Protein AF-G7L979-F1 (afdb_monomer_lite)

pLDDT: mean 78.07, std 21.23, range [24.3, 96.19]

Radius of gyration: 42.97 Å; chains: 1; bounding box: 92×54×159 Å

Structure (mmCIF, N/CA/C/O backbone):
data_AF-G7L979-F1
#
_entry.id   AF-G7L979-F1
#
loop_
_atom_site.group_PDB
_atom_site.id
_atom_site.type_symbol
_atom_site.label_atom_id
_atom_site.label_alt_id
_atom_site.label_comp_id
_atom_site.label_asym_id
_atom_site.label_entity_id
_atom_site.label_seq_id
_atom_site.pdbx_PDB_ins_code
_atom_site.Cartn_x
_atom_site.Cartn_y
_atom_site.Cartn_z
_atom_site.occupancy
_atom_site.B_iso_or_equiv
_atom_site.auth_seq_id
_atom_site.auth_comp_id
_atom_site.auth_asym_id
_atom_site.auth_atom_id
_atom_site.pdbx_PDB_model_num
ATOM 1 N N . MET A 1 1 ? 24.305 16.913 -37.874 1.00 40.12 1 MET A N 1
ATOM 2 C CA . MET A 1 1 ? 24.838 15.616 -38.354 1.00 40.12 1 MET A CA 1
ATOM 3 C C . MET A 1 1 ? 24.355 15.223 -39.760 1.00 40.12 1 MET A C 1
ATOM 5 O O . MET A 1 1 ? 25.057 14.480 -40.419 1.00 40.12 1 MET A O 1
ATOM 9 N N . PHE A 1 2 ? 23.231 15.753 -40.268 1.00 42.34 2 PHE A N 1
ATOM 10 C CA . PHE A 1 2 ? 22.706 15.456 -41.619 1.00 42.34 2 PHE A CA 1
ATOM 11 C C . PHE A 1 2 ? 23.327 16.192 -42.839 1.00 42.34 2 PHE A C 1
ATOM 13 O O . PHE A 1 2 ? 23.312 15.617 -43.924 1.00 42.34 2 PHE A O 1
ATOM 20 N N . PRO A 1 3 ? 23.924 17.402 -42.739 1.00 35.50 3 PRO A N 1
ATOM 21 C CA . PRO A 1 3 ? 24.477 18.075 -43.925 1.00 35.50 3 PRO A CA 1
ATOM 22 C C . PRO A 1 3 ? 25.854 17.553 -44.376 1.00 35.50 3 PRO A C 1
ATOM 24 O O . PRO A 1 3 ? 26.335 17.938 -45.440 1.00 35.50 3 PRO A O 1
ATOM 27 N N . LEU A 1 4 ? 26.494 16.675 -43.594 1.00 40.72 4 LEU A N 1
ATOM 28 C CA . LEU A 1 4 ? 27.799 16.087 -43.924 1.00 40.72 4 LEU A CA 1
ATOM 29 C C . LEU A 1 4 ? 27.690 14.866 -44.850 1.00 40.72 4 LEU A C 1
ATOM 31 O O . LEU A 1 4 ? 28.572 14.668 -45.678 1.00 40.72 4 LEU A O 1
ATOM 35 N N . LEU A 1 5 ? 26.579 14.124 -44.792 1.00 47.19 5 LEU A N 1
ATOM 36 C CA . LEU A 1 5 ? 26.324 12.977 -45.674 1.00 47.19 5 LEU A CA 1
ATOM 37 C C . LEU A 1 5 ? 26.041 13.396 -47.126 1.00 47.19 5 LEU A C 1
ATOM 39 O O . LEU A 1 5 ? 26.444 12.711 -48.058 1.00 47.19 5 LEU A O 1
ATOM 43 N N . ILE A 1 6 ? 25.422 14.561 -47.343 1.00 48.66 6 ILE A N 1
ATOM 44 C CA . ILE A 1 6 ? 25.083 15.043 -48.696 1.00 48.66 6 ILE A CA 1
ATOM 45 C C . ILE A 1 6 ? 26.291 15.707 -49.385 1.00 48.66 6 ILE A C 1
ATOM 47 O O . ILE A 1 6 ? 26.411 15.673 -50.609 1.00 48.66 6 ILE A O 1
ATOM 51 N N . LYS A 1 7 ? 27.239 16.270 -48.622 1.00 38.12 7 LYS A N 1
ATOM 52 C CA . LYS A 1 7 ? 28.439 16.926 -49.179 1.00 38.12 7 LYS A CA 1
ATOM 53 C C . LYS A 1 7 ? 29.556 15.955 -49.586 1.00 38.12 7 LYS A C 1
ATOM 55 O O . LYS A 1 7 ? 30.491 16.377 -50.262 1.00 38.12 7 LYS A O 1
ATOM 60 N N . PHE A 1 8 ? 29.447 14.675 -49.230 1.00 44.56 8 PHE A N 1
ATOM 61 C CA . PHE A 1 8 ? 30.454 13.646 -49.516 1.00 44.56 8 PHE A CA 1
ATOM 62 C C . PHE A 1 8 ? 30.272 12.941 -50.879 1.00 44.56 8 PHE A C 1
ATOM 64 O O . PHE A 1 8 ? 31.013 12.023 -51.207 1.00 44.56 8 PHE A O 1
ATOM 71 N N . PHE A 1 9 ? 29.333 13.393 -51.721 1.00 47.66 9 PHE A N 1
ATOM 72 C CA . PHE A 1 9 ? 29.065 12.810 -53.049 1.00 47.66 9 PHE A CA 1
ATOM 73 C C . PHE A 1 9 ? 30.029 13.240 -54.170 1.00 47.66 9 PHE A C 1
ATOM 75 O O . PHE A 1 9 ? 29.831 12.884 -55.333 1.00 47.66 9 PHE A O 1
ATOM 82 N N . ARG A 1 10 ? 31.098 13.978 -53.852 1.00 45.91 10 ARG A N 1
ATOM 83 C CA . ARG A 1 10 ? 32.148 14.369 -54.810 1.00 45.91 10 ARG A CA 1
ATOM 84 C C . ARG A 1 10 ? 33.351 13.423 -54.740 1.00 45.91 10 ARG A C 1
ATOM 86 O O . ARG A 1 10 ? 34.485 13.868 -54.618 1.00 45.91 10 ARG A O 1
ATOM 93 N N . TYR A 1 11 ? 33.101 12.116 -54.809 1.00 52.81 11 TYR A N 1
ATOM 94 C CA . TYR A 1 11 ? 34.162 11.126 -54.998 1.00 52.81 11 TYR A CA 1
ATOM 95 C C . TYR A 1 11 ? 34.334 10.796 -56.481 1.00 52.81 11 TYR A C 1
ATOM 97 O O . TYR A 1 11 ? 33.354 10.696 -57.219 1.00 52.81 11 TYR A O 1
ATOM 105 N N . HIS A 1 12 ? 35.589 10.659 -56.908 1.00 53.03 12 HIS A N 1
ATOM 106 C CA . HIS A 1 12 ? 35.977 10.508 -58.313 1.00 53.03 12 HIS A CA 1
ATOM 107 C C . HIS A 1 12 ? 35.573 9.146 -58.912 1.00 53.03 12 HIS A C 1
ATOM 109 O O . HIS A 1 12 ? 35.552 9.008 -60.129 1.00 53.03 12 HIS A O 1
ATOM 115 N N . ASP A 1 13 ? 35.192 8.170 -58.076 1.00 63.56 13 ASP A N 1
ATOM 116 C CA . ASP A 1 13 ? 34.864 6.809 -58.505 1.00 63.56 13 ASP A CA 1
ATOM 117 C C . ASP A 1 13 ? 33.573 6.305 -57.829 1.00 63.56 13 ASP A C 1
ATOM 119 O O . ASP A 1 13 ? 33.565 5.825 -56.696 1.00 63.56 13 ASP A O 1
ATOM 123 N N . SER A 1 14 ? 32.438 6.468 -58.520 1.00 66.56 14 SER A N 1
ATOM 124 C CA . SER A 1 14 ? 31.090 6.201 -57.980 1.00 66.56 14 SER A CA 1
ATOM 125 C C . SER A 1 14 ? 30.842 4.718 -57.658 1.00 66.56 14 SER A C 1
ATOM 127 O O . SER A 1 14 ? 29.908 4.407 -56.923 1.00 66.56 14 SER A O 1
ATOM 129 N N . LYS A 1 15 ? 31.675 3.813 -58.192 1.00 73.12 15 LYS A N 1
ATOM 130 C CA . LYS A 1 15 ? 31.534 2.351 -58.084 1.00 73.12 15 LYS A CA 1
ATOM 131 C C . LYS A 1 15 ? 32.171 1.750 -56.823 1.00 73.12 15 LYS A C 1
ATOM 133 O O . LYS A 1 15 ? 31.895 0.602 -56.499 1.00 73.12 15 LYS A O 1
ATOM 138 N N . ARG A 1 16 ? 33.016 2.499 -56.099 1.00 79.75 16 ARG A N 1
ATOM 139 C CA . ARG A 1 16 ? 33.731 2.025 -54.891 1.00 79.75 16 ARG A CA 1
ATOM 140 C C . ARG A 1 16 ? 33.185 2.676 -53.617 1.00 79.75 16 ARG A C 1
ATOM 142 O O . ARG A 1 16 ? 33.936 3.237 -52.827 1.00 79.75 16 ARG A O 1
ATOM 149 N N . THR A 1 17 ? 31.867 2.629 -53.459 1.00 87.75 17 THR A N 1
ATOM 150 C CA . THR A 1 17 ? 31.135 3.117 -52.276 1.00 87.75 17 THR A CA 1
ATOM 151 C C . THR A 1 17 ? 30.236 2.008 -51.740 1.00 87.75 17 THR A C 1
ATOM 153 O O . THR A 1 17 ? 29.976 1.043 -52.462 1.00 87.75 17 THR A O 1
ATOM 156 N N . TRP A 1 18 ? 29.742 2.148 -50.510 1.00 87.19 18 TRP A N 1
ATOM 157 C CA . TRP A 1 18 ? 28.861 1.159 -49.865 1.00 87.19 18 TRP A CA 1
ATOM 158 C C . TRP A 1 18 ? 27.585 0.827 -50.661 1.00 87.19 18 TRP A C 1
ATOM 160 O O . TRP A 1 18 ? 27.103 -0.300 -50.609 1.00 87.19 18 TRP A O 1
ATOM 170 N N . ILE A 1 19 ? 27.047 1.794 -51.417 1.00 88.56 19 ILE A N 1
ATOM 171 C CA . ILE A 1 19 ? 25.865 1.614 -52.278 1.00 88.56 19 ILE A CA 1
ATOM 172 C C . ILE A 1 19 ? 26.243 1.347 -53.740 1.00 88.56 19 ILE A C 1
ATOM 174 O O . ILE A 1 19 ? 25.609 0.535 -54.411 1.00 88.56 19 ILE A O 1
ATOM 178 N N . GLY A 1 20 ? 27.292 2.008 -54.239 1.00 85.25 20 GLY A N 1
ATOM 179 C CA . GLY A 1 20 ? 27.690 1.958 -55.646 1.00 85.25 20 GLY A CA 1
ATOM 180 C C . GLY A 1 20 ? 28.327 0.640 -56.086 1.00 85.25 20 GLY A C 1
ATOM 181 O O . GLY A 1 20 ? 28.391 0.385 -57.287 1.00 85.25 20 GLY A O 1
ATOM 182 N N . SER A 1 21 ? 28.775 -0.201 -55.146 1.00 86.00 21 SER A N 1
ATOM 183 C CA . SER A 1 21 ? 29.254 -1.557 -55.448 1.00 86.00 21 SER A CA 1
ATOM 184 C C . SER A 1 21 ? 28.126 -2.522 -55.810 1.00 86.00 21 SER A C 1
ATOM 186 O O . SER A 1 21 ? 28.353 -3.449 -56.583 1.00 86.00 21 SER A O 1
ATOM 188 N N . VAL A 1 22 ? 26.924 -2.305 -55.268 1.00 87.56 22 VAL A N 1
ATOM 189 C CA . VAL A 1 22 ? 25.742 -3.149 -55.509 1.00 87.56 22 VAL A CA 1
ATOM 190 C C . VAL A 1 22 ? 24.831 -2.530 -56.567 1.00 87.56 22 VAL A C 1
ATOM 192 O O . VAL A 1 22 ? 24.323 -3.235 -57.434 1.00 87.56 22 VAL A O 1
ATOM 195 N N . TYR A 1 23 ? 24.671 -1.204 -56.539 1.00 87.25 23 TYR A N 1
ATOM 196 C CA . TYR A 1 23 ? 23.823 -0.450 -57.461 1.00 87.25 23 TYR A CA 1
ATOM 197 C C . TYR A 1 23 ? 24.657 0.598 -58.215 1.00 87.25 23 TYR A C 1
ATOM 199 O O . TYR A 1 23 ? 24.792 1.723 -57.738 1.00 87.25 23 TYR A O 1
ATOM 207 N N . PRO A 1 24 ? 25.214 0.278 -59.397 1.00 82.12 24 PRO A N 1
ATOM 208 C CA . PRO A 1 24 ? 26.081 1.198 -60.143 1.00 82.12 24 PRO A CA 1
ATOM 209 C C . PRO A 1 24 ? 25.400 2.522 -60.533 1.00 82.12 24 PRO A C 1
ATOM 211 O O . PRO A 1 24 ? 26.031 3.578 -60.453 1.00 82.12 24 PRO A O 1
ATOM 214 N N . ASP A 1 25 ? 24.102 2.476 -60.862 1.00 84.38 25 ASP A N 1
ATOM 215 C CA . ASP A 1 25 ? 23.299 3.622 -61.320 1.00 84.38 25 ASP A CA 1
ATOM 216 C C . ASP A 1 25 ? 22.409 4.209 -60.209 1.00 84.38 25 ASP A C 1
ATOM 218 O O . ASP A 1 25 ? 21.364 4.814 -60.458 1.00 84.38 25 ASP A O 1
ATOM 222 N N . PHE A 1 26 ? 22.829 4.084 -58.942 1.00 83.44 26 PHE A N 1
ATOM 223 C CA . PHE A 1 26 ? 22.052 4.554 -57.785 1.00 83.44 26 PHE A CA 1
ATOM 224 C C . PHE A 1 26 ? 21.682 6.048 -57.843 1.00 83.44 26 PHE A C 1
ATOM 226 O O . PHE A 1 26 ? 20.758 6.494 -57.165 1.00 83.44 26 PHE A O 1
ATOM 233 N N . LYS A 1 27 ? 22.402 6.855 -58.634 1.00 82.38 27 LYS A N 1
ATOM 234 C CA . LYS A 1 27 ? 22.134 8.291 -58.805 1.00 82.38 27 LYS A CA 1
ATOM 235 C C . LYS A 1 27 ? 20.851 8.570 -59.590 1.00 82.38 27 LYS A C 1
ATOM 237 O O . LYS A 1 27 ? 20.224 9.596 -59.317 1.00 82.38 27 LYS A O 1
ATOM 242 N N . GLU A 1 28 ? 20.466 7.668 -60.491 1.00 86.88 28 GLU A N 1
ATOM 243 C CA . GLU A 1 28 ? 19.257 7.761 -61.322 1.00 86.88 28 GLU A CA 1
ATOM 244 C C . GLU A 1 28 ? 18.015 7.187 -60.624 1.00 86.88 28 GLU A C 1
ATOM 246 O O . GLU A 1 28 ? 16.889 7.463 -61.033 1.00 86.88 28 GLU A O 1
ATOM 251 N N . MET A 1 29 ? 18.202 6.443 -59.526 1.00 86.50 29 MET A N 1
ATOM 252 C CA . MET A 1 29 ? 17.102 5.906 -58.721 1.00 86.50 29 MET A CA 1
ATOM 253 C C . MET A 1 29 ? 16.247 7.017 -58.103 1.00 86.50 29 MET A C 1
ATOM 255 O O . MET A 1 29 ? 16.698 8.146 -57.874 1.00 86.50 29 MET A O 1
ATOM 259 N N . SER A 1 30 ? 15.004 6.687 -57.750 1.00 91.00 30 SER A N 1
ATOM 260 C CA . SER A 1 30 ? 14.140 7.623 -57.035 1.00 91.00 30 SER A CA 1
ATOM 261 C C 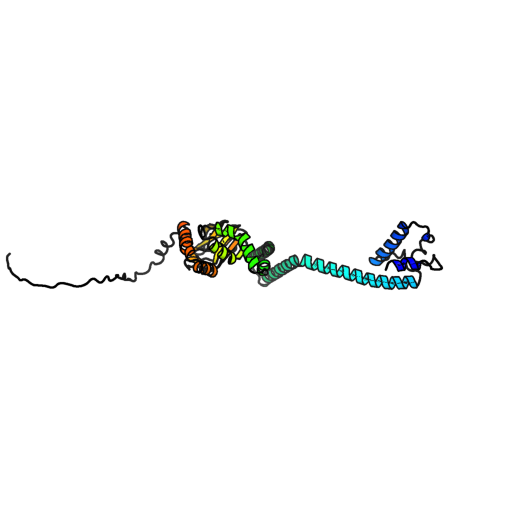. SER A 1 30 ? 14.759 8.029 -55.683 1.00 91.00 30 SER A C 1
ATOM 263 O O . SER A 1 30 ? 15.634 7.357 -55.125 1.00 91.00 30 SER A O 1
ATOM 265 N N . LEU A 1 31 ? 14.356 9.183 -55.145 1.00 89.94 31 LEU A N 1
ATOM 266 C CA . LEU A 1 31 ? 14.811 9.613 -53.814 1.00 89.94 31 LEU A CA 1
ATOM 267 C C . LEU A 1 31 ? 14.313 8.669 -52.710 1.00 89.94 31 LEU A C 1
ATOM 269 O O . LEU A 1 31 ? 15.020 8.460 -51.727 1.00 89.94 31 LEU A O 1
ATOM 273 N N . TRP A 1 32 ? 13.123 8.092 -52.894 1.00 91.50 32 TRP A N 1
ATOM 274 C CA . TRP A 1 32 ? 12.524 7.152 -51.953 1.00 91.50 32 TRP A CA 1
ATOM 275 C C . TRP A 1 32 ? 13.346 5.867 -51.846 1.00 91.50 32 TRP A C 1
ATOM 277 O O . TRP A 1 32 ? 13.720 5.480 -50.742 1.00 91.50 32 TRP A O 1
ATOM 287 N N . ASP A 1 33 ? 13.724 5.269 -52.978 1.00 89.44 33 ASP A N 1
ATOM 288 C CA . ASP A 1 33 ? 14.489 4.015 -52.986 1.00 89.44 33 ASP A CA 1
ATOM 289 C C . ASP A 1 33 ? 15.864 4.196 -52.335 1.00 89.44 33 ASP A C 1
ATOM 291 O O . ASP A 1 33 ? 16.277 3.399 -51.494 1.00 89.44 33 ASP A O 1
ATOM 295 N N . ARG A 1 34 ? 16.546 5.309 -52.638 1.00 89.00 34 ARG A N 1
ATOM 296 C CA . ARG A 1 34 ? 17.822 5.663 -51.996 1.00 89.00 34 ARG A CA 1
ATOM 297 C C . ARG A 1 34 ? 17.690 5.837 -50.484 1.00 89.00 34 ARG A C 1
ATOM 299 O O . ARG A 1 34 ? 18.573 5.408 -49.744 1.00 89.00 34 ARG A O 1
ATOM 306 N N . TYR A 1 35 ? 16.610 6.467 -50.023 1.00 92.81 35 TYR A N 1
ATOM 307 C CA . TYR A 1 35 ? 16.353 6.660 -48.598 1.00 92.81 35 TYR A CA 1
ATOM 308 C C . TYR A 1 35 ? 16.088 5.331 -47.885 1.00 92.81 35 TYR A C 1
ATOM 310 O O . TYR A 1 35 ? 16.672 5.082 -46.832 1.00 92.81 35 TYR A O 1
ATOM 318 N N . VAL A 1 36 ? 15.264 4.459 -48.474 1.00 93.69 36 VAL A N 1
ATOM 319 C CA . VAL A 1 36 ? 14.962 3.135 -47.913 1.00 93.69 36 VAL A CA 1
ATOM 320 C C . VAL A 1 36 ? 16.228 2.283 -47.817 1.00 93.69 36 VAL A C 1
ATOM 322 O O . VAL A 1 36 ? 16.474 1.702 -46.764 1.00 93.69 36 VAL A O 1
ATOM 325 N N . ILE A 1 37 ? 17.072 2.268 -48.855 1.00 90.56 37 ILE A N 1
ATOM 326 C CA . ILE A 1 37 ? 18.351 1.535 -48.852 1.00 90.56 37 ILE A CA 1
ATOM 327 C C . ILE A 1 37 ? 19.300 2.076 -47.769 1.00 90.56 37 ILE A C 1
ATOM 329 O O . ILE A 1 37 ? 19.910 1.299 -47.035 1.00 90.56 37 ILE A O 1
ATOM 333 N N . ALA A 1 38 ? 19.394 3.401 -47.612 1.00 91.38 38 ALA A N 1
ATOM 334 C CA . ALA A 1 38 ? 20.219 4.014 -46.569 1.00 91.38 38 ALA A CA 1
ATOM 335 C C . ALA A 1 38 ? 19.701 3.723 -45.147 1.00 91.38 38 ALA A C 1
ATOM 337 O O . ALA A 1 38 ? 20.489 3.432 -44.246 1.00 91.38 38 ALA A O 1
ATOM 338 N N . MET A 1 39 ? 18.382 3.767 -44.939 1.00 93.19 39 MET A N 1
ATOM 339 C CA . MET A 1 39 ? 17.756 3.405 -43.663 1.00 93.19 39 MET A CA 1
ATOM 340 C C . MET A 1 39 ? 17.937 1.923 -43.344 1.00 93.19 39 MET A C 1
ATOM 342 O O . MET A 1 39 ? 18.226 1.583 -42.200 1.00 93.19 39 MET A O 1
ATOM 346 N N . TYR A 1 40 ? 17.812 1.051 -44.345 1.00 93.31 40 TYR A N 1
ATOM 347 C CA . TYR A 1 40 ? 18.069 -0.379 -44.207 1.00 93.31 40 TYR A CA 1
ATOM 348 C C . TYR A 1 40 ? 19.509 -0.635 -43.748 1.00 93.31 40 TYR A C 1
ATOM 350 O O . TYR A 1 40 ? 19.708 -1.286 -42.724 1.00 93.31 40 TYR A O 1
ATOM 358 N N . TRP A 1 41 ? 20.499 -0.034 -44.418 1.00 91.81 41 TRP A N 1
ATOM 359 C CA . TRP A 1 41 ? 21.905 -0.134 -44.018 1.00 91.81 41 TRP A CA 1
ATOM 360 C C . TRP A 1 41 ? 22.143 0.351 -42.577 1.00 91.81 41 TRP A C 1
ATOM 362 O O . TRP A 1 41 ? 22.811 -0.321 -41.783 1.00 91.81 41 TRP A O 1
ATOM 372 N N . SER A 1 42 ? 21.541 1.487 -42.207 1.00 92.88 42 SER A N 1
ATOM 373 C CA . SER A 1 42 ? 21.650 2.049 -40.858 1.00 92.88 42 SER A CA 1
ATOM 374 C C . SER A 1 42 ? 21.023 1.142 -39.795 1.00 92.88 42 SER A C 1
ATOM 376 O O . SER A 1 42 ? 21.660 0.881 -38.777 1.00 92.88 42 SER A O 1
ATOM 378 N N . ILE A 1 43 ? 19.811 0.624 -40.021 1.00 93.31 43 ILE A N 1
ATOM 379 C CA . ILE A 1 43 ? 19.108 -0.232 -39.056 1.00 93.31 43 ILE A CA 1
ATOM 380 C C . ILE A 1 43 ? 19.822 -1.575 -38.895 1.00 93.31 43 ILE A C 1
ATOM 382 O O . ILE A 1 43 ? 20.052 -1.977 -37.762 1.00 93.31 43 ILE A O 1
ATOM 386 N N . VAL A 1 44 ? 20.227 -2.237 -39.985 1.00 94.12 44 VAL A N 1
ATOM 387 C CA . VAL A 1 44 ? 20.929 -3.538 -39.943 1.00 94.12 44 VAL A CA 1
ATOM 388 C C . VAL A 1 44 ? 22.238 -3.450 -39.155 1.00 94.12 44 VAL A C 1
ATOM 390 O O . VAL A 1 44 ? 22.597 -4.383 -38.431 1.00 94.12 44 VAL A O 1
ATOM 393 N N . THR A 1 45 ? 22.935 -2.318 -39.271 1.00 91.69 45 THR A N 1
ATOM 394 C CA . THR A 1 45 ? 24.166 -2.043 -38.520 1.00 91.69 45 THR A CA 1
ATOM 395 C C . THR A 1 45 ? 23.868 -1.661 -37.066 1.00 91.69 45 THR A C 1
ATOM 397 O O . THR A 1 45 ? 24.569 -2.104 -36.157 1.00 91.69 45 THR A O 1
ATOM 400 N N . LEU A 1 46 ? 22.806 -0.885 -36.812 1.00 91.88 46 LEU A N 1
ATOM 401 C CA . LEU A 1 46 ? 22.355 -0.510 -35.467 1.00 91.88 46 LEU A CA 1
ATOM 402 C C . LEU A 1 46 ? 21.895 -1.722 -34.643 1.00 91.88 46 LEU A C 1
ATOM 404 O O . LEU A 1 46 ? 22.251 -1.838 -33.473 1.00 91.88 46 LEU A O 1
ATOM 408 N N . THR A 1 47 ? 21.137 -2.641 -35.247 1.00 92.88 47 THR A N 1
ATOM 409 C CA . THR A 1 47 ? 20.651 -3.873 -34.604 1.00 92.88 47 THR A CA 1
ATOM 410 C C . THR A 1 47 ? 21.697 -4.982 -34.571 1.00 92.88 47 THR A C 1
ATOM 412 O O . THR A 1 47 ? 21.389 -6.097 -34.151 1.00 92.88 47 THR A O 1
ATOM 415 N N . THR A 1 48 ? 22.934 -4.706 -35.000 1.00 91.62 48 THR A N 1
ATOM 416 C CA . THR A 1 48 ? 24.055 -5.661 -35.028 1.00 91.62 48 THR A CA 1
ATOM 417 C C . THR A 1 48 ? 23.767 -6.939 -35.831 1.00 91.62 48 THR A C 1
ATOM 419 O O . THR A 1 48 ? 24.364 -7.979 -35.577 1.00 91.62 48 THR A O 1
ATOM 422 N N . THR A 1 49 ? 22.847 -6.882 -36.803 1.00 94.19 49 THR A N 1
ATOM 423 C CA . THR A 1 49 ? 22.481 -8.035 -37.645 1.00 94.19 49 THR A CA 1
ATOM 424 C C . THR A 1 49 ? 23.532 -8.294 -38.722 1.00 94.19 49 THR A C 1
ATOM 426 O O . THR A 1 49 ? 23.943 -9.433 -38.902 1.00 94.19 49 THR A O 1
ATOM 429 N N . GLY A 1 50 ? 23.980 -7.235 -39.410 1.00 88.62 50 GLY A N 1
ATOM 430 C CA . GLY A 1 50 ? 25.144 -7.269 -40.302 1.00 88.62 50 GLY A CA 1
ATOM 431 C C . GLY A 1 50 ? 25.103 -8.322 -41.417 1.00 88.62 50 GLY A C 1
ATOM 432 O O . GLY A 1 50 ? 25.995 -9.160 -41.483 1.00 88.62 50 GLY A O 1
ATOM 433 N N . TYR A 1 51 ? 24.116 -8.266 -42.321 1.00 90.25 51 TYR A N 1
ATOM 434 C CA . TYR A 1 51 ? 24.014 -9.214 -43.446 1.00 90.25 51 TYR A CA 1
ATOM 435 C C . TYR A 1 51 ? 25.229 -9.200 -44.394 1.00 90.25 51 TYR A C 1
ATOM 437 O O . TYR A 1 51 ? 25.521 -10.215 -45.022 1.00 90.25 51 TYR A O 1
ATOM 445 N N . GLY A 1 52 ? 25.940 -8.069 -44.488 1.00 87.81 52 GLY A N 1
ATOM 446 C CA . GLY A 1 52 ? 27.141 -7.917 -45.321 1.00 87.81 52 GLY A CA 1
ATOM 447 C C . GLY A 1 52 ? 26.860 -7.660 -46.804 1.00 87.81 52 GLY A C 1
ATOM 448 O O . GLY A 1 52 ? 27.786 -7.627 -47.606 1.00 87.81 52 GLY A O 1
ATOM 449 N N . ASP A 1 53 ? 25.597 -7.453 -47.166 1.00 88.75 53 ASP A N 1
ATOM 450 C CA . ASP A 1 53 ? 25.140 -7.051 -48.497 1.00 88.75 53 ASP A CA 1
ATOM 451 C C . ASP A 1 53 ? 25.540 -5.611 -48.851 1.00 88.75 53 ASP A C 1
ATOM 453 O O . ASP A 1 53 ? 25.864 -5.317 -49.999 1.00 88.75 53 ASP A O 1
ATOM 457 N N . LEU A 1 54 ? 25.562 -4.726 -47.856 1.00 88.19 54 LEU A N 1
ATOM 458 C CA . LEU A 1 54 ? 26.027 -3.347 -47.962 1.00 88.19 54 LEU A CA 1
ATOM 459 C C . LEU A 1 54 ? 27.152 -3.120 -46.947 1.00 88.19 54 LEU A C 1
ATOM 461 O O . LEU A 1 54 ? 26.915 -3.105 -45.738 1.00 88.19 54 LEU A O 1
ATOM 465 N N . HIS A 1 55 ? 28.379 -2.936 -47.431 1.00 88.06 55 HIS A N 1
ATOM 466 C CA . HIS A 1 55 ? 29.561 -2.733 -46.592 1.00 88.06 55 HIS A CA 1
ATOM 467 C C . HIS A 1 55 ? 30.439 -1.597 -47.125 1.00 88.06 55 HIS A C 1
ATOM 469 O O . HIS A 1 55 ? 30.477 -1.340 -48.330 1.00 88.06 55 HIS A O 1
ATOM 475 N N . ALA A 1 56 ? 31.184 -0.933 -46.238 1.00 87.44 56 ALA A N 1
ATOM 476 C CA . ALA A 1 56 ? 32.180 0.048 -46.648 1.00 87.44 56 ALA A CA 1
ATOM 477 C C . ALA A 1 56 ? 33.210 -0.577 -47.597 1.00 87.44 56 ALA A C 1
ATOM 479 O O . ALA A 1 56 ? 33.743 -1.660 -47.345 1.00 87.44 56 ALA A O 1
ATOM 480 N N . ASN A 1 57 ? 33.502 0.128 -48.688 1.00 84.44 57 ASN A N 1
ATOM 481 C CA . ASN A 1 57 ? 34.556 -0.250 -49.636 1.00 84.44 57 ASN A CA 1
ATOM 482 C C . ASN A 1 57 ? 35.738 0.720 -49.597 1.00 84.44 57 ASN A C 1
ATOM 484 O O . ASN A 1 57 ? 36.860 0.358 -49.953 1.00 84.44 57 ASN A O 1
ATOM 488 N N . ASN A 1 58 ? 35.495 1.959 -49.172 1.00 87.00 58 ASN A N 1
ATOM 489 C CA . ASN A 1 58 ? 36.512 2.995 -49.087 1.00 87.00 58 ASN A CA 1
ATOM 490 C C . ASN A 1 58 ? 37.068 3.112 -47.661 1.00 87.00 58 ASN A C 1
ATOM 492 O O . ASN A 1 58 ? 36.315 3.053 -46.692 1.00 87.00 58 ASN A O 1
ATOM 496 N N . THR A 1 59 ? 38.362 3.403 -47.516 1.00 86.19 59 THR A N 1
ATOM 497 C CA . THR A 1 59 ? 39.023 3.615 -46.216 1.00 86.19 59 THR A CA 1
ATOM 498 C C . THR A 1 59 ? 38.331 4.691 -45.368 1.00 86.19 59 THR A C 1
ATOM 500 O O . THR A 1 59 ? 38.286 4.589 -44.145 1.00 86.19 59 THR A O 1
ATOM 503 N N . GLN A 1 60 ? 37.756 5.720 -46.000 1.00 84.12 60 GLN A N 1
ATOM 504 C CA . GLN A 1 60 ? 37.005 6.767 -45.295 1.00 84.12 60 GLN A CA 1
ATOM 505 C C . GLN A 1 60 ? 35.639 6.284 -44.785 1.00 84.12 60 GLN A C 1
ATOM 507 O O . GLN A 1 60 ? 35.245 6.653 -43.680 1.00 84.12 60 GLN A O 1
ATOM 512 N N . GLU A 1 61 ? 34.944 5.444 -45.557 1.00 87.25 61 GLU A N 1
ATOM 513 C CA . GLU A 1 61 ? 33.696 4.797 -45.126 1.00 87.25 61 GLU A CA 1
ATOM 514 C C . GLU A 1 61 ? 33.984 3.813 -43.985 1.00 87.25 61 GLU A C 1
ATOM 516 O O . GLU A 1 61 ? 33.286 3.827 -42.982 1.00 87.25 61 GLU A O 1
ATOM 521 N N . MET A 1 62 ? 35.088 3.059 -44.063 1.00 88.50 62 MET A N 1
ATOM 522 C CA . MET A 1 62 ? 35.518 2.162 -42.983 1.00 88.50 62 MET A CA 1
ATOM 523 C C . MET A 1 62 ? 35.771 2.920 -41.671 1.00 88.50 62 MET A C 1
ATOM 525 O O . MET A 1 62 ? 35.398 2.445 -40.602 1.00 88.50 62 MET A O 1
ATOM 529 N N . LEU A 1 63 ? 36.379 4.113 -41.726 1.00 91.38 63 LEU A N 1
ATOM 530 C CA . LEU A 1 63 ? 36.593 4.940 -40.534 1.00 91.38 63 LEU A CA 1
ATOM 531 C C . LEU A 1 63 ? 35.271 5.465 -39.949 1.00 91.38 63 LEU A C 1
ATOM 533 O O . LEU A 1 63 ? 35.120 5.521 -38.727 1.00 91.38 63 LEU A O 1
ATOM 537 N N . PHE A 1 64 ? 34.316 5.832 -40.809 1.00 90.12 64 PHE A N 1
ATOM 538 C CA . PHE A 1 64 ? 32.968 6.210 -40.384 1.00 90.12 64 PHE A CA 1
ATOM 539 C C . PHE A 1 64 ? 32.251 5.038 -39.705 1.00 90.12 64 PHE A C 1
ATOM 541 O O . PHE A 1 64 ? 31.720 5.214 -38.610 1.00 90.12 64 PHE A O 1
ATOM 548 N N . ASP A 1 65 ? 32.313 3.845 -40.296 1.00 89.88 65 ASP A N 1
ATOM 549 C CA . ASP A 1 65 ? 31.682 2.633 -39.771 1.00 89.88 65 ASP A CA 1
ATOM 550 C C . ASP A 1 65 ? 32.255 2.235 -38.413 1.00 89.88 65 ASP A C 1
ATOM 552 O O . ASP A 1 65 ? 31.496 1.888 -37.513 1.00 89.88 65 ASP A O 1
ATOM 556 N N . ILE A 1 66 ? 33.572 2.357 -38.210 1.00 92.75 66 ILE A N 1
ATOM 557 C CA . ILE A 1 66 ? 34.195 2.135 -36.896 1.00 92.75 66 ILE A CA 1
ATOM 558 C C . ILE A 1 66 ? 33.583 3.072 -35.843 1.00 92.75 66 ILE A C 1
ATOM 560 O O . ILE A 1 66 ? 33.172 2.618 -34.774 1.00 92.75 66 ILE A O 1
ATOM 564 N N . GLY A 1 67 ? 33.483 4.373 -36.138 1.00 93.31 67 GLY A N 1
ATOM 565 C CA . GLY A 1 67 ? 32.877 5.343 -35.220 1.00 93.31 67 GLY A CA 1
ATOM 566 C C . GLY A 1 67 ? 31.386 5.086 -34.979 1.00 93.31 67 GLY A C 1
ATOM 567 O O . GLY A 1 67 ? 30.913 5.169 -33.843 1.00 93.31 67 GLY A O 1
ATOM 568 N N . TYR A 1 68 ? 30.651 4.732 -36.033 1.00 92.12 68 TYR A N 1
ATOM 569 C CA . TYR A 1 68 ? 29.224 4.435 -35.974 1.00 92.12 68 TYR A CA 1
ATOM 570 C C . TYR A 1 68 ? 28.929 3.158 -35.176 1.00 92.12 68 TYR A C 1
ATOM 572 O O . TYR A 1 68 ? 28.046 3.163 -34.321 1.00 92.12 68 TYR A O 1
ATOM 580 N N . MET A 1 69 ? 29.710 2.092 -35.364 1.00 93.00 69 MET A N 1
ATOM 581 C CA . MET A 1 69 ? 29.587 0.852 -34.593 1.00 93.00 69 MET A CA 1
ATOM 582 C C . MET A 1 69 ? 29.892 1.063 -33.106 1.00 93.00 69 MET A C 1
ATOM 584 O O . MET A 1 69 ? 29.157 0.551 -32.262 1.00 93.00 69 MET A O 1
ATOM 588 N N . LEU A 1 70 ? 30.919 1.853 -32.764 1.00 95.19 70 LEU A N 1
ATOM 589 C CA . LEU A 1 70 ? 31.207 2.206 -31.367 1.00 95.19 70 LEU A CA 1
ATOM 590 C C . LEU A 1 70 ? 30.046 2.976 -30.724 1.00 95.19 70 LEU A C 1
ATOM 592 O O . LEU A 1 70 ? 29.666 2.693 -29.586 1.00 95.19 70 LEU A O 1
ATOM 596 N N . PHE A 1 71 ? 29.450 3.917 -31.460 1.00 94.50 71 PHE A N 1
ATOM 597 C CA . PHE A 1 71 ? 28.264 4.636 -31.004 1.00 94.50 71 PHE A CA 1
ATOM 598 C C . PHE A 1 71 ? 27.061 3.700 -30.812 1.00 94.50 71 PHE A C 1
ATOM 600 O O . PHE A 1 71 ? 26.417 3.744 -29.763 1.00 94.50 71 PHE A O 1
ATOM 607 N N . ASN A 1 72 ? 26.786 2.818 -31.777 1.00 93.31 72 ASN A N 1
ATOM 608 C CA . ASN A 1 72 ? 25.679 1.862 -31.709 1.00 93.31 72 ASN A CA 1
ATOM 609 C C . ASN A 1 72 ? 25.829 0.896 -30.530 1.00 93.31 72 ASN A C 1
ATOM 611 O O . ASN A 1 72 ? 24.849 0.617 -29.845 1.00 93.31 72 ASN A O 1
ATOM 615 N N . LEU A 1 73 ? 27.049 0.432 -30.242 1.00 94.44 73 LEU A N 1
ATOM 616 C CA . LEU A 1 73 ? 27.321 -0.412 -29.080 1.00 94.44 73 LEU A CA 1
ATOM 617 C C . LEU A 1 73 ? 26.949 0.301 -27.770 1.00 94.44 73 LEU A C 1
ATOM 619 O O . LEU A 1 73 ? 26.269 -0.278 -26.921 1.00 94.44 73 LEU A O 1
ATOM 623 N N . GLY A 1 74 ? 27.342 1.571 -27.627 1.00 95.44 74 GLY A N 1
ATOM 624 C CA . GLY A 1 74 ? 26.975 2.396 -26.474 1.00 95.44 74 GLY A CA 1
ATOM 625 C C . GLY A 1 74 ? 25.467 2.637 -26.370 1.00 95.44 74 GLY A C 1
ATOM 626 O O . GLY A 1 74 ? 24.892 2.503 -25.289 1.00 95.44 74 GLY A O 1
ATOM 627 N N . LEU A 1 75 ? 24.809 2.937 -27.494 1.00 95.00 75 LEU A N 1
ATOM 628 C CA . LEU A 1 75 ? 23.363 3.156 -27.553 1.00 95.00 75 LEU A CA 1
ATOM 629 C C . LEU A 1 75 ? 22.580 1.894 -27.163 1.00 95.00 75 LEU A C 1
ATOM 631 O O . LEU A 1 75 ? 21.677 1.967 -26.332 1.00 95.00 75 LEU A O 1
ATOM 635 N N . THR A 1 76 ? 22.949 0.732 -27.702 1.00 94.12 76 THR A N 1
ATOM 636 C CA . THR A 1 76 ? 22.300 -0.546 -27.384 1.00 94.12 76 THR A CA 1
ATOM 637 C C . THR A 1 76 ? 22.494 -0.920 -25.915 1.00 94.12 76 THR A C 1
ATOM 639 O O . THR A 1 76 ? 21.523 -1.278 -25.247 1.00 94.12 76 THR A O 1
ATOM 642 N N . ALA A 1 77 ? 23.704 -0.761 -25.365 1.00 96.19 77 ALA A N 1
ATOM 643 C CA . ALA A 1 77 ? 23.957 -0.987 -23.941 1.00 96.19 77 ALA A CA 1
ATOM 644 C C . ALA A 1 77 ? 23.114 -0.057 -23.048 1.00 96.19 77 ALA A C 1
ATOM 646 O O . ALA A 1 77 ? 22.534 -0.502 -22.055 1.00 96.19 77 ALA A O 1
ATOM 647 N N . TYR A 1 78 ? 22.985 1.218 -23.427 1.00 96.00 78 TYR A N 1
ATOM 648 C CA . TYR A 1 78 ? 22.143 2.183 -22.721 1.00 96.00 78 TYR A CA 1
ATOM 649 C C . TYR A 1 78 ? 20.657 1.799 -22.762 1.00 96.00 78 TYR A C 1
ATOM 651 O O . TYR A 1 78 ? 19.990 1.824 -21.725 1.00 96.00 78 TYR A O 1
ATOM 659 N N . ILE A 1 79 ? 20.132 1.410 -23.929 1.00 95.56 79 ILE A N 1
ATOM 660 C CA . ILE A 1 79 ? 18.733 0.980 -24.077 1.00 95.56 79 ILE A CA 1
ATOM 661 C C . ILE A 1 79 ? 18.462 -0.255 -23.209 1.00 95.56 79 ILE A C 1
ATOM 663 O O . ILE A 1 79 ? 17.498 -0.259 -22.442 1.00 95.56 79 ILE A O 1
ATOM 667 N N . ILE A 1 80 ? 19.330 -1.271 -23.266 1.00 95.75 80 ILE A N 1
ATOM 668 C CA . ILE A 1 80 ? 19.196 -2.495 -22.460 1.00 95.75 80 ILE A CA 1
ATOM 669 C C . ILE A 1 80 ? 19.245 -2.175 -20.959 1.00 95.75 80 ILE A C 1
ATOM 671 O O . ILE A 1 80 ? 18.429 -2.692 -20.192 1.00 95.75 80 ILE A O 1
ATOM 675 N N . GLY A 1 81 ? 20.154 -1.296 -20.528 1.00 95.75 81 GLY A N 1
ATOM 676 C CA . GLY A 1 81 ? 20.264 -0.876 -19.129 1.00 95.75 81 GLY A CA 1
ATOM 677 C C . GLY A 1 81 ? 18.994 -0.193 -18.614 1.00 95.75 81 GLY A C 1
ATOM 678 O O . GLY A 1 81 ? 18.478 -0.552 -17.555 1.00 95.75 81 GLY A O 1
ATOM 679 N N . ASN A 1 82 ? 18.429 0.735 -19.392 1.00 95.06 82 ASN A N 1
ATOM 680 C CA . ASN A 1 82 ? 17.176 1.403 -19.030 1.00 95.06 82 ASN A CA 1
ATOM 681 C C . ASN A 1 82 ? 15.987 0.437 -19.010 1.00 95.06 82 ASN A C 1
ATOM 683 O O . ASN A 1 82 ? 15.190 0.474 -18.073 1.00 95.06 82 ASN A O 1
ATOM 687 N N . MET A 1 83 ? 15.888 -0.465 -19.991 1.00 94.25 83 MET A N 1
ATOM 688 C CA . MET A 1 83 ? 14.839 -1.492 -20.010 1.00 94.25 83 MET A CA 1
ATOM 689 C C . MET A 1 83 ? 14.930 -2.417 -18.795 1.00 94.25 83 MET A C 1
ATOM 691 O O . MET A 1 83 ? 13.915 -2.715 -18.170 1.00 94.25 83 MET A O 1
ATOM 695 N N . THR A 1 84 ? 16.141 -2.809 -18.400 1.00 93.75 84 THR A N 1
ATOM 696 C CA . THR A 1 84 ? 16.362 -3.628 -17.201 1.00 93.75 84 THR A CA 1
ATOM 697 C C . THR A 1 84 ? 15.917 -2.892 -15.937 1.00 93.75 84 THR A C 1
ATOM 699 O O . THR A 1 84 ? 15.189 -3.464 -15.127 1.00 93.75 84 THR A O 1
ATOM 702 N N . ASN A 1 85 ? 16.277 -1.613 -15.787 1.00 92.69 85 ASN A N 1
ATOM 703 C CA . ASN A 1 85 ? 15.855 -0.799 -14.643 1.00 92.69 85 ASN A CA 1
ATOM 704 C C . ASN A 1 85 ? 14.329 -0.670 -14.559 1.00 92.69 85 ASN A C 1
ATOM 706 O O . ASN A 1 85 ? 13.758 -0.829 -13.479 1.00 92.69 85 ASN A O 1
ATOM 710 N N . LEU A 1 86 ? 13.661 -0.453 -15.696 1.00 91.62 86 LEU A N 1
ATOM 711 C CA . LEU A 1 86 ? 12.201 -0.421 -15.759 1.00 91.62 86 LEU A CA 1
ATOM 712 C C . LEU A 1 86 ? 11.602 -1.763 -15.323 1.00 91.62 86 LEU A C 1
ATOM 714 O O . LEU A 1 86 ? 10.749 -1.786 -14.440 1.00 91.62 86 LEU A O 1
ATOM 718 N N . VAL A 1 87 ? 12.072 -2.888 -15.865 1.00 91.75 87 VAL A N 1
ATOM 719 C CA . VAL A 1 87 ? 11.565 -4.221 -15.491 1.00 91.75 87 VAL A CA 1
ATOM 720 C C . VAL A 1 87 ? 11.759 -4.499 -13.999 1.00 91.75 87 VAL A C 1
ATOM 722 O O . VAL A 1 87 ? 10.845 -5.008 -13.345 1.00 91.75 87 VAL A O 1
ATOM 725 N N . VAL A 1 88 ? 12.912 -4.137 -13.432 1.00 88.12 88 VAL A N 1
ATOM 726 C CA . VAL A 1 88 ? 13.175 -4.288 -11.993 1.00 88.12 88 VAL A CA 1
ATOM 727 C C . VAL A 1 88 ? 12.194 -3.453 -11.171 1.00 88.12 88 VAL A C 1
ATOM 729 O O . VAL A 1 88 ? 11.619 -3.973 -10.219 1.00 88.12 88 VAL A O 1
ATOM 732 N N . GLN A 1 89 ? 11.938 -2.197 -11.546 1.00 83.06 89 GLN A N 1
ATOM 733 C CA . GLN A 1 89 ? 10.986 -1.342 -10.835 1.00 83.06 89 GLN A CA 1
ATOM 734 C C . GLN A 1 89 ? 9.549 -1.875 -10.927 1.00 83.06 89 GLN A C 1
ATOM 736 O O . GLN A 1 89 ? 8.863 -1.964 -9.910 1.00 83.06 89 GLN A O 1
ATOM 741 N N . TRP A 1 90 ? 9.116 -2.290 -12.119 1.00 80.94 90 TRP A N 1
ATOM 742 C CA . TRP A 1 90 ? 7.790 -2.873 -12.348 1.00 80.94 90 TRP A CA 1
ATOM 743 C C . TRP A 1 90 ? 7.573 -4.162 -11.549 1.00 80.94 90 TRP A C 1
ATOM 745 O O . TRP A 1 90 ? 6.492 -4.399 -11.014 1.00 80.94 90 TRP A O 1
ATOM 755 N N . THR A 1 91 ? 8.606 -4.998 -11.436 1.00 84.69 91 THR A N 1
ATOM 756 C CA . THR A 1 91 ? 8.524 -6.277 -10.716 1.00 84.69 91 THR A CA 1
ATOM 757 C C . THR A 1 91 ? 8.842 -6.169 -9.225 1.00 84.69 91 THR A C 1
ATOM 759 O O . THR A 1 91 ? 8.533 -7.104 -8.485 1.00 84.69 91 THR A O 1
ATOM 762 N N . SER A 1 92 ? 9.393 -5.041 -8.761 1.00 81.19 92 SER A N 1
ATOM 763 C CA . SER A 1 92 ? 9.846 -4.826 -7.378 1.00 81.19 92 SER A CA 1
ATOM 764 C C . SER A 1 92 ? 8.763 -5.146 -6.345 1.00 81.19 92 SER A C 1
ATOM 766 O O . SER A 1 92 ? 8.996 -5.914 -5.412 1.00 81.19 92 SER A O 1
ATOM 768 N N . HIS A 1 93 ? 7.537 -4.660 -6.559 1.00 75.38 93 HIS A N 1
ATOM 769 C CA . HIS A 1 93 ? 6.434 -4.880 -5.619 1.00 75.38 93 HIS A CA 1
ATOM 770 C C . HIS A 1 93 ? 6.071 -6.369 -5.472 1.00 75.38 93 HIS A C 1
ATOM 772 O O . HIS A 1 93 ? 5.943 -6.886 -4.364 1.00 75.38 93 HIS A O 1
ATOM 778 N N . THR A 1 94 ? 5.991 -7.093 -6.593 1.00 79.75 94 THR A N 1
ATOM 779 C CA . THR A 1 94 ? 5.698 -8.538 -6.585 1.00 79.75 94 THR A CA 1
ATOM 780 C C . THR A 1 94 ? 6.877 -9.348 -6.042 1.00 79.75 94 THR A C 1
ATOM 782 O O . THR A 1 94 ? 6.684 -10.371 -5.382 1.00 79.75 94 THR A O 1
ATOM 785 N N . ARG A 1 95 ? 8.109 -8.899 -6.305 1.00 84.31 95 ARG A N 1
ATOM 786 C CA . ARG A 1 95 ? 9.331 -9.539 -5.819 1.00 84.31 95 ARG A CA 1
ATOM 787 C C . ARG A 1 95 ? 9.429 -9.473 -4.297 1.00 84.31 95 ARG A C 1
ATOM 789 O O . ARG A 1 95 ? 9.600 -10.520 -3.684 1.00 84.31 95 ARG A O 1
ATOM 796 N N . ASN A 1 96 ? 9.213 -8.304 -3.694 1.00 84.75 96 ASN A N 1
ATOM 797 C CA . ASN A 1 96 ? 9.257 -8.132 -2.237 1.00 84.75 96 ASN A CA 1
ATOM 798 C C . ASN A 1 96 ? 8.246 -9.033 -1.512 1.00 84.75 96 ASN A C 1
ATOM 800 O O . ASN A 1 96 ? 8.571 -9.649 -0.494 1.00 84.75 96 ASN A O 1
ATOM 804 N N . PHE A 1 97 ? 7.035 -9.169 -2.061 1.00 85.94 97 PHE A N 1
ATOM 805 C CA . PHE A 1 97 ? 6.037 -10.094 -1.527 1.00 85.94 97 PHE A CA 1
ATOM 806 C C . PHE A 1 97 ? 6.503 -11.549 -1.605 1.00 85.94 97 PHE A C 1
ATOM 808 O O . PHE A 1 97 ? 6.464 -12.267 -0.606 1.00 85.94 97 PHE A O 1
ATOM 815 N N . ARG A 1 98 ? 6.991 -11.983 -2.775 1.00 87.50 98 ARG A N 1
ATOM 816 C CA . ARG A 1 98 ? 7.518 -13.344 -2.965 1.00 87.50 98 ARG A CA 1
ATOM 817 C C . ARG A 1 98 ? 8.686 -13.645 -2.030 1.00 87.50 98 ARG A C 1
ATOM 819 O O . ARG A 1 98 ? 8.747 -14.749 -1.496 1.00 87.50 98 ARG A O 1
ATOM 826 N N . ASP A 1 99 ? 9.575 -12.682 -1.810 1.00 90.75 99 ASP A N 1
ATOM 827 C CA . ASP A 1 99 ? 10.712 -12.833 -0.903 1.00 90.75 99 ASP A CA 1
ATOM 828 C C . ASP A 1 99 ? 10.248 -12.935 0.562 1.00 90.75 99 ASP A C 1
ATOM 830 O O . ASP A 1 99 ? 10.729 -13.798 1.295 1.00 90.75 99 ASP A O 1
ATOM 834 N N . THR A 1 100 ? 9.233 -12.162 0.967 1.00 89.06 100 THR A N 1
ATOM 835 C CA . THR A 1 100 ? 8.623 -12.264 2.308 1.00 89.06 100 THR A CA 1
ATOM 836 C C . THR A 1 100 ? 7.947 -13.620 2.527 1.00 89.06 100 THR A C 1
ATOM 838 O O . THR A 1 100 ? 8.142 -14.258 3.562 1.00 89.06 100 THR A O 1
ATOM 841 N N . VAL A 1 101 ? 7.176 -14.097 1.542 1.00 90.75 101 VAL A N 1
ATOM 842 C CA . VAL A 1 101 ? 6.528 -15.419 1.584 1.00 90.75 101 VAL A CA 1
ATOM 843 C C . VAL A 1 101 ? 7.566 -16.537 1.661 1.00 90.75 101 VAL A C 1
ATOM 845 O O . VAL A 1 101 ? 7.400 -17.475 2.444 1.00 90.75 101 VAL A O 1
ATOM 848 N N . ARG A 1 102 ? 8.655 -16.433 0.890 1.00 92.38 102 ARG A N 1
ATOM 849 C CA . ARG A 1 102 ? 9.758 -17.397 0.934 1.00 92.38 102 ARG A CA 1
ATOM 850 C C . ARG A 1 102 ? 10.397 -17.436 2.321 1.00 92.38 102 ARG A C 1
ATOM 852 O O . ARG A 1 102 ? 10.479 -18.513 2.898 1.00 92.38 102 ARG A O 1
ATOM 859 N N . ALA A 1 103 ? 10.761 -16.283 2.881 1.00 92.81 103 ALA A N 1
ATOM 860 C CA . ALA A 1 103 ? 11.369 -16.197 4.209 1.00 92.81 103 ALA A CA 1
ATOM 861 C C . ALA A 1 103 ? 10.465 -16.782 5.310 1.00 92.81 103 ALA A C 1
ATOM 863 O O . ALA A 1 103 ? 10.931 -17.525 6.173 1.00 92.81 103 ALA A O 1
ATOM 864 N N . ALA A 1 104 ? 9.158 -16.504 5.258 1.00 91.31 104 ALA A N 1
ATOM 865 C CA . ALA A 1 104 ? 8.192 -17.066 6.201 1.00 91.31 104 ALA A CA 1
ATOM 866 C C . ALA A 1 104 ? 8.053 -18.592 6.064 1.00 91.31 104 ALA A C 1
ATOM 868 O O . ALA A 1 104 ? 7.987 -19.304 7.065 1.00 91.31 104 ALA A O 1
ATOM 869 N N . THR A 1 105 ? 8.056 -19.100 4.831 1.00 90.00 105 THR A N 1
ATOM 870 C CA . THR A 1 105 ? 7.994 -20.542 4.547 1.00 90.00 105 THR A CA 1
ATOM 871 C C . THR A 1 105 ? 9.261 -21.256 5.023 1.00 90.00 105 THR A C 1
ATOM 873 O O . THR A 1 105 ? 9.182 -22.302 5.665 1.00 90.00 105 THR A O 1
ATOM 876 N N . GLU A 1 106 ? 10.435 -20.671 4.773 1.00 92.81 106 GLU A N 1
ATOM 877 C CA . GLU A 1 106 ? 11.717 -21.182 5.264 1.00 92.81 106 GLU A CA 1
ATOM 878 C C . GLU A 1 106 ? 11.743 -21.225 6.794 1.00 92.81 106 GLU A C 1
ATOM 880 O O . GLU A 1 106 ? 12.087 -22.256 7.373 1.00 92.81 106 GLU A O 1
ATOM 885 N N . PHE A 1 107 ? 11.295 -20.155 7.457 1.00 93.06 107 PHE A N 1
ATOM 886 C CA . PHE A 1 107 ? 11.168 -20.114 8.912 1.00 93.06 107 PHE A CA 1
ATOM 887 C C . PHE A 1 107 ? 10.232 -21.208 9.446 1.00 93.06 107 PHE A C 1
ATOM 889 O O . PHE A 1 107 ? 10.588 -21.899 10.402 1.00 93.06 107 PHE A O 1
ATOM 896 N N . ALA A 1 108 ? 9.065 -21.397 8.826 1.00 91.81 108 ALA A N 1
ATOM 897 C CA . ALA A 1 108 ? 8.108 -22.420 9.239 1.00 91.81 108 ALA A CA 1
ATOM 898 C C . ALA A 1 108 ? 8.688 -23.835 9.100 1.00 91.81 108 ALA A C 1
ATOM 900 O O . ALA A 1 108 ? 8.597 -24.635 10.032 1.00 91.81 108 ALA A O 1
ATOM 901 N N . SER A 1 109 ? 9.353 -24.114 7.973 1.00 90.69 109 SER A N 1
ATOM 902 C CA . SER A 1 109 ? 9.972 -25.417 7.710 1.00 90.69 109 SER A CA 1
ATOM 903 C C . SER A 1 109 ? 11.118 -25.726 8.677 1.00 90.69 109 SER A C 1
ATOM 905 O O . SER A 1 109 ? 11.169 -26.814 9.245 1.00 90.69 109 SER A O 1
ATOM 907 N N . LYS A 1 110 ? 11.998 -24.752 8.945 1.00 94.00 110 LYS A N 1
ATOM 908 C CA . LYS A 1 110 ? 13.159 -24.916 9.829 1.00 94.00 110 LYS A CA 1
ATOM 909 C C . LYS A 1 110 ? 12.755 -25.231 11.270 1.00 94.00 110 LYS A C 1
ATOM 911 O O . LYS A 1 110 ? 13.460 -25.961 11.962 1.00 94.00 110 LYS A O 1
ATOM 916 N N . ASN A 1 111 ? 11.628 -24.681 11.712 1.00 94.19 111 ASN A N 1
ATOM 917 C CA . ASN A 1 111 ? 11.104 -24.882 13.060 1.00 94.19 111 ASN A CA 1
ATOM 918 C C . ASN A 1 111 ? 10.065 -26.011 13.149 1.00 94.19 111 ASN A C 1
ATOM 920 O O . ASN A 1 111 ? 9.506 -26.210 14.222 1.00 94.19 111 ASN A O 1
ATOM 924 N N . HIS A 1 112 ? 9.821 -26.756 12.063 1.00 92.50 112 HIS A N 1
ATOM 925 C CA . HIS A 1 112 ? 8.854 -27.861 12.016 1.00 92.50 112 HIS A CA 1
ATOM 926 C C . HIS A 1 112 ? 7.456 -27.455 12.514 1.00 92.50 112 HIS A C 1
ATOM 928 O O . HIS A 1 112 ? 6.822 -28.177 13.286 1.00 92.50 112 HIS A O 1
ATOM 934 N N . LEU A 1 113 ? 6.983 -26.273 12.100 1.00 91.62 113 LEU A N 1
ATOM 935 C CA . LEU A 1 113 ? 5.650 -25.812 12.482 1.00 91.62 113 LEU A CA 1
ATOM 936 C C . LEU A 1 113 ? 4.565 -26.740 11.901 1.00 91.62 113 LEU A C 1
ATOM 938 O O . LEU A 1 113 ? 4.721 -27.236 10.781 1.00 91.62 113 LEU A O 1
ATOM 942 N N . PRO A 1 114 ? 3.447 -26.954 12.617 1.00 90.12 114 PRO A N 1
ATOM 943 C CA . PRO A 1 114 ? 2.295 -27.665 12.075 1.00 90.12 114 PRO A CA 1
ATOM 944 C C . PRO A 1 114 ? 1.759 -26.993 10.805 1.00 90.12 114 PRO A C 1
ATOM 946 O O . PRO A 1 114 ? 1.757 -25.764 10.694 1.00 90.12 114 PRO A O 1
ATOM 949 N N . HIS A 1 115 ? 1.234 -27.799 9.878 1.00 84.69 115 HIS A N 1
ATOM 950 C CA . HIS A 1 115 ? 0.700 -27.316 8.596 1.00 84.69 115 HIS A CA 1
ATOM 951 C C . HIS A 1 115 ? -0.383 -26.240 8.779 1.00 84.69 115 HIS A C 1
ATOM 953 O O . HIS A 1 115 ? -0.424 -25.261 8.042 1.00 84.69 115 HIS A O 1
ATOM 959 N N . GLU A 1 116 ? -1.212 -26.372 9.817 1.00 80.06 116 GLU A N 1
ATOM 960 C CA . GLU A 1 116 ? -2.261 -25.400 10.135 1.00 80.06 116 GLU A CA 1
ATOM 961 C C . GLU A 1 116 ? -1.690 -24.006 10.448 1.00 80.06 116 GLU A C 1
ATOM 963 O O . GLU A 1 116 ? -2.183 -22.997 9.945 1.00 80.06 116 GLU A O 1
ATOM 968 N N . THR A 1 117 ? -0.605 -23.933 11.225 1.00 79.00 117 THR A N 1
ATOM 969 C CA . THR A 1 117 ? 0.064 -22.664 11.544 1.00 79.00 117 THR A CA 1
ATOM 970 C C . THR A 1 117 ? 0.738 -22.069 10.308 1.00 79.00 117 THR A C 1
ATOM 972 O O . THR A 1 117 ? 0.725 -20.854 10.116 1.00 79.00 117 THR A O 1
ATOM 975 N N . GLN A 1 118 ? 1.296 -22.908 9.433 1.00 86.00 118 GLN A N 1
ATOM 976 C CA . GLN A 1 118 ? 1.896 -22.458 8.177 1.00 86.00 118 GLN A CA 1
ATOM 977 C C . GLN A 1 118 ? 0.851 -21.841 7.234 1.00 86.00 118 GLN A C 1
ATOM 979 O O . GLN A 1 118 ? 1.080 -20.758 6.690 1.00 86.00 118 GLN A O 1
ATOM 984 N N . ASP A 1 119 ? -0.316 -22.471 7.098 1.00 82.75 119 ASP A N 1
ATOM 985 C CA . ASP A 1 119 ? -1.429 -21.944 6.302 1.00 82.75 119 ASP A CA 1
ATOM 986 C C . ASP A 1 119 ? -1.964 -20.621 6.870 1.00 82.75 119 ASP A C 1
ATOM 988 O O . ASP A 1 119 ? -2.280 -19.691 6.119 1.00 82.75 119 ASP A O 1
ATOM 992 N N . GLN A 1 120 ? -2.015 -20.483 8.199 1.00 78.69 120 GLN A N 1
ATOM 993 C CA . GLN A 1 120 ? -2.369 -19.221 8.858 1.00 78.69 120 GLN A CA 1
ATOM 994 C C . GLN A 1 120 ? -1.362 -18.106 8.542 1.00 78.69 120 GLN A C 1
ATOM 996 O O . GLN A 1 120 ? -1.763 -16.999 8.181 1.00 78.69 120 GLN A O 1
ATOM 1001 N N . ILE A 1 121 ? -0.058 -18.392 8.596 1.00 85.00 121 ILE A N 1
ATOM 1002 C CA . ILE A 1 121 ? 0.987 -17.417 8.249 1.00 85.00 121 ILE A CA 1
ATOM 1003 C C . ILE A 1 121 ? 0.860 -16.984 6.781 1.00 85.00 121 ILE A C 1
ATOM 1005 O O . ILE A 1 121 ? 0.881 -15.788 6.482 1.00 85.00 121 ILE A O 1
ATOM 1009 N N . LEU A 1 122 ? 0.697 -17.935 5.857 1.00 86.56 122 LEU A N 1
ATOM 1010 C CA . LEU A 1 122 ? 0.598 -17.650 4.423 1.00 86.56 122 LEU A CA 1
ATOM 1011 C C . LEU A 1 122 ? -0.679 -16.887 4.061 1.00 86.56 122 LEU A C 1
ATOM 1013 O O . LEU A 1 122 ? -0.627 -15.938 3.276 1.00 86.56 122 LEU A O 1
ATOM 1017 N N . SER A 1 123 ? -1.818 -17.265 4.643 1.00 80.06 123 SER A N 1
ATOM 1018 C CA . SER A 1 123 ? -3.088 -16.563 4.434 1.00 80.06 123 SER A CA 1
ATOM 1019 C C . SER A 1 123 ? -3.037 -15.136 4.980 1.00 80.06 123 SER A C 1
ATOM 1021 O O . SER A 1 123 ? -3.452 -14.211 4.278 1.00 80.06 123 SER A O 1
ATOM 1023 N N . HIS A 1 124 ? -2.440 -14.932 6.158 1.00 80.69 124 HIS A N 1
ATOM 1024 C CA . HIS A 1 124 ? -2.218 -13.602 6.715 1.00 80.69 124 HIS A CA 1
ATOM 1025 C C . HIS A 1 124 ? -1.295 -12.758 5.826 1.00 80.69 124 HIS A C 1
ATOM 1027 O O . HIS A 1 124 ? -1.622 -11.613 5.528 1.00 80.69 124 HIS A O 1
ATOM 1033 N N . LEU A 1 125 ? -0.181 -13.311 5.332 1.00 84.88 125 LEU A N 1
ATOM 1034 C CA . LEU A 1 125 ? 0.722 -12.601 4.418 1.00 84.88 125 LEU A CA 1
ATOM 1035 C C . LEU A 1 125 ? 0.055 -12.252 3.082 1.00 84.88 125 LEU A C 1
ATOM 1037 O O . LEU A 1 125 ? 0.209 -11.134 2.594 1.00 84.88 125 LEU A O 1
ATOM 1041 N N . CYS A 1 126 ? -0.701 -13.182 2.492 1.00 82.81 126 CYS A N 1
ATOM 1042 C CA . CYS A 1 126 ? -1.427 -12.947 1.243 1.00 82.81 126 CYS A CA 1
ATOM 1043 C C . CYS A 1 126 ? -2.479 -11.851 1.411 1.00 82.81 126 CYS A C 1
ATOM 1045 O O . CYS A 1 126 ? -2.613 -10.972 0.557 1.00 82.81 126 CYS A O 1
ATOM 1047 N N . LEU A 1 127 ? -3.207 -11.885 2.525 1.00 75.56 127 LEU A N 1
ATOM 1048 C CA . LEU A 1 127 ? -4.201 -10.873 2.811 1.00 75.56 127 LEU A CA 1
ATOM 1049 C C . LEU A 1 127 ? -3.546 -9.526 3.098 1.00 75.56 127 LEU A C 1
ATOM 1051 O O . LEU A 1 127 ? -3.952 -8.548 2.482 1.00 75.56 127 LEU A O 1
ATOM 1055 N N . LYS A 1 128 ? -2.475 -9.494 3.901 1.00 76.25 128 LYS A N 1
ATOM 1056 C CA . LYS A 1 128 ? -1.671 -8.294 4.144 1.00 76.25 128 LYS A CA 1
ATOM 1057 C C . LYS A 1 128 ? -1.199 -7.662 2.837 1.00 76.25 128 LYS A C 1
ATOM 1059 O O . LYS A 1 128 ? -1.339 -6.458 2.696 1.00 76.25 128 LYS A O 1
ATOM 1064 N N . PHE A 1 129 ? -0.716 -8.446 1.873 1.00 80.12 129 PHE A N 1
ATOM 1065 C CA . PHE A 1 129 ? -0.301 -7.945 0.557 1.00 80.12 129 PHE A CA 1
ATOM 1066 C C . PHE A 1 129 ? -1.471 -7.390 -0.268 1.00 80.12 129 PHE A C 1
ATOM 1068 O O . PHE A 1 129 ? -1.365 -6.316 -0.854 1.00 80.12 129 PHE A O 1
ATOM 1075 N N . LYS A 1 130 ? -2.626 -8.070 -0.273 1.00 72.94 130 LYS A N 1
ATOM 1076 C CA . LYS A 1 130 ? -3.843 -7.551 -0.926 1.00 72.94 130 LYS A CA 1
ATOM 1077 C C . LYS A 1 130 ? -4.327 -6.247 -0.289 1.00 72.94 130 LYS A C 1
ATOM 1079 O O . LYS A 1 130 ? -4.808 -5.369 -0.997 1.00 72.94 130 LYS A O 1
ATOM 1084 N N . THR A 1 131 ? -4.186 -6.117 1.027 1.00 67.69 131 THR A N 1
ATOM 1085 C CA . THR A 1 131 ? -4.545 -4.912 1.783 1.00 67.69 131 THR A CA 1
ATOM 1086 C C . THR A 1 131 ? -3.405 -3.898 1.866 1.00 67.69 131 THR 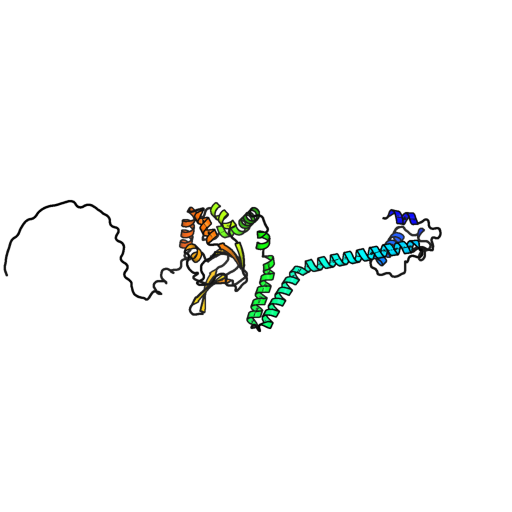A C 1
ATOM 1088 O O . THR A 1 131 ? -3.615 -2.800 2.358 1.00 67.69 131 THR A O 1
ATOM 1091 N N . GLU A 1 132 ? -2.198 -4.205 1.388 1.00 65.31 132 GLU A N 1
ATOM 1092 C CA . GLU A 1 132 ? -1.065 -3.271 1.413 1.00 65.31 132 GLU A CA 1
ATOM 1093 C C . GLU A 1 132 ? -1.276 -2.109 0.444 1.00 65.31 132 GLU A C 1
ATOM 1095 O O . GLU A 1 132 ? -0.848 -0.998 0.738 1.00 65.31 132 GLU A O 1
ATOM 1100 N N . GLY A 1 133 ? -2.054 -2.308 -0.626 1.00 58.50 133 GLY A N 1
ATOM 1101 C CA . GLY A 1 133 ? -2.589 -1.206 -1.435 1.00 58.50 133 GLY A CA 1
ATOM 1102 C C . GLY A 1 133 ? -3.523 -0.261 -0.659 1.00 58.50 133 GLY A C 1
ATOM 1103 O O . GLY A 1 133 ? -3.773 0.853 -1.109 1.00 58.50 133 GLY A O 1
ATOM 1104 N N . LEU A 1 134 ? -4.004 -0.682 0.517 1.00 56.50 134 LEU A N 1
ATOM 1105 C CA . LEU A 1 134 ? -4.814 0.099 1.456 1.00 56.50 134 LEU A CA 1
ATOM 1106 C C . LEU A 1 134 ? -3.990 0.650 2.633 1.00 56.50 134 LEU A C 1
ATOM 1108 O O . LEU A 1 134 ? -4.576 1.255 3.532 1.00 56.50 134 LEU A O 1
ATOM 1112 N N . LYS A 1 135 ? -2.648 0.505 2.644 1.00 55.97 135 LYS A N 1
ATOM 1113 C CA . LYS A 1 135 ? -1.748 1.237 3.564 1.00 55.97 135 LYS A CA 1
ATOM 1114 C C . LYS A 1 135 ? -1.705 2.722 3.192 1.00 55.97 135 LYS A C 1
ATOM 1116 O O . LYS A 1 135 ? -0.675 3.303 2.867 1.00 55.97 135 LYS A O 1
ATOM 1121 N N . GLN A 1 136 ? -2.862 3.355 3.284 1.00 60.19 136 GLN A N 1
ATOM 1122 C CA . GLN A 1 136 ? -3.057 4.784 3.136 1.00 60.19 136 GLN A CA 1
ATOM 1123 C C . GLN A 1 136 ? -2.286 5.543 4.229 1.00 60.19 136 GLN A C 1
ATOM 1125 O O . GLN A 1 136 ? -1.877 6.674 4.001 1.00 60.19 136 GLN A O 1
ATOM 1130 N N . GLN A 1 137 ? -2.029 4.913 5.385 1.00 58.44 137 GLN A N 1
ATOM 1131 C CA . GLN A 1 137 ? -1.365 5.531 6.536 1.00 58.44 137 GLN A CA 1
ATOM 1132 C C . GLN A 1 137 ? 0.071 6.002 6.254 1.00 58.44 137 GLN A C 1
ATOM 1134 O O . GLN A 1 137 ? 0.404 7.116 6.638 1.00 58.44 137 GLN A O 1
ATOM 1139 N N . GLU A 1 138 ? 0.919 5.233 5.558 1.00 65.38 138 GLU A N 1
ATOM 1140 C CA . GLU A 1 138 ? 2.300 5.673 5.268 1.00 65.38 138 GLU A CA 1
ATOM 1141 C C . GLU A 1 138 ? 2.316 6.874 4.311 1.00 65.38 138 GLU A C 1
ATOM 1143 O O . GLU A 1 138 ? 3.040 7.846 4.533 1.00 65.38 138 GLU A O 1
ATOM 1148 N N . THR A 1 139 ? 1.454 6.862 3.289 1.00 69.38 139 THR A N 1
ATOM 1149 C CA . THR A 1 139 ? 1.293 7.996 2.368 1.00 69.38 139 THR A CA 1
ATOM 1150 C C . THR A 1 139 ? 0.692 9.215 3.071 1.00 69.38 139 THR A C 1
ATOM 1152 O O . THR A 1 139 ? 1.162 10.330 2.858 1.00 69.38 139 THR A O 1
ATOM 1155 N N . ILE A 1 140 ? -0.310 9.019 3.936 1.00 71.38 140 ILE A N 1
ATOM 1156 C CA . ILE A 1 140 ? -0.951 10.084 4.723 1.00 71.38 140 ILE A CA 1
ATOM 1157 C C . ILE A 1 140 ? 0.027 10.683 5.746 1.00 71.38 140 ILE A C 1
ATOM 1159 O O . ILE A 1 140 ? 0.029 11.897 5.941 1.00 71.38 140 ILE A O 1
ATOM 1163 N N . ASN A 1 141 ? 0.885 9.873 6.371 1.00 72.50 141 ASN A N 1
ATOM 1164 C CA . ASN A 1 141 ? 1.878 10.339 7.342 1.00 72.50 141 ASN A CA 1
ATOM 1165 C C . ASN A 1 141 ? 2.984 11.189 6.703 1.00 72.50 141 ASN A C 1
ATOM 1167 O O . ASN A 1 141 ? 3.557 12.040 7.380 1.00 72.50 141 ASN A O 1
ATOM 1171 N N . GLY A 1 142 ? 3.248 11.013 5.405 1.00 77.12 142 GLY A N 1
ATOM 1172 C CA . GLY A 1 142 ? 4.123 11.900 4.634 1.00 77.12 142 GLY A CA 1
ATOM 1173 C C . GLY A 1 142 ? 3.501 13.262 4.297 1.00 77.12 142 GLY A C 1
ATOM 1174 O O . GLY A 1 142 ? 4.207 14.153 3.826 1.00 77.12 142 GLY A O 1
ATOM 1175 N N . MET A 1 143 ? 2.194 13.449 4.519 1.00 83.69 143 MET A N 1
ATOM 1176 C CA . MET A 1 143 ? 1.508 14.705 4.213 1.00 83.69 143 MET A CA 1
ATOM 1177 C C . MET A 1 143 ? 1.589 15.706 5.378 1.00 83.69 143 MET A C 1
ATOM 1179 O O . MET A 1 143 ? 1.561 15.322 6.550 1.00 83.69 143 MET A O 1
ATOM 1183 N N . PRO A 1 144 ? 1.598 17.020 5.088 1.00 88.69 144 PRO A N 1
ATOM 1184 C CA . PRO A 1 144 ? 1.442 18.054 6.105 1.00 88.69 144 PRO A CA 1
ATOM 1185 C C . PRO A 1 144 ? 0.166 17.875 6.938 1.00 88.69 144 PRO A C 1
ATOM 1187 O O . PRO A 1 144 ? -0.887 17.494 6.417 1.00 88.69 144 PRO A O 1
ATOM 1190 N N . LYS A 1 145 ? 0.229 18.253 8.225 1.00 85.50 145 LYS A N 1
ATOM 1191 C CA . LYS A 1 145 ? -0.878 18.099 9.190 1.00 85.50 145 LYS A CA 1
ATOM 1192 C C . LYS A 1 145 ? -2.214 18.655 8.676 1.00 85.50 145 LYS A C 1
ATOM 1194 O O . LYS A 1 145 ? -3.239 18.014 8.874 1.00 85.50 145 LYS A O 1
ATOM 1199 N N . ALA A 1 146 ? -2.202 19.800 7.990 1.00 87.00 146 ALA A N 1
ATOM 1200 C CA . ALA A 1 146 ? -3.411 20.427 7.452 1.00 87.00 146 ALA A CA 1
ATOM 1201 C C . ALA A 1 146 ? -4.107 19.576 6.371 1.00 87.00 146 ALA A C 1
ATOM 1203 O O . ALA A 1 146 ? -5.329 19.453 6.374 1.00 87.00 146 ALA A O 1
ATOM 1204 N N . ILE A 1 147 ? -3.336 18.944 5.477 1.00 88.44 147 ILE A N 1
ATOM 1205 C CA . ILE A 1 147 ? -3.883 18.086 4.415 1.00 88.44 147 ILE A CA 1
ATOM 1206 C C . ILE A 1 147 ? -4.453 16.807 5.028 1.00 88.44 147 ILE A C 1
ATOM 1208 O O . ILE A 1 147 ? -5.576 16.424 4.712 1.00 88.44 147 ILE A O 1
ATOM 1212 N N . ARG A 1 148 ? -3.723 16.194 5.966 1.00 86.75 148 ARG A N 1
ATOM 1213 C CA . ARG A 1 148 ? -4.195 15.012 6.698 1.00 86.75 148 ARG A CA 1
ATOM 1214 C C . ARG A 1 148 ? -5.499 15.282 7.448 1.00 86.75 148 ARG A C 1
ATOM 1216 O O . ARG A 1 148 ? -6.412 14.471 7.357 1.00 86.75 148 ARG A O 1
ATOM 1223 N N . ALA A 1 149 ? -5.609 16.424 8.127 1.00 86.44 149 ALA A N 1
ATOM 1224 C CA . ALA A 1 149 ? -6.837 16.826 8.810 1.00 86.44 149 ALA A CA 1
ATOM 1225 C C . ALA A 1 149 ? -8.014 16.984 7.832 1.00 86.44 149 ALA A C 1
ATOM 1227 O O . ALA A 1 149 ? -9.103 16.486 8.100 1.00 86.44 149 ALA A O 1
ATOM 1228 N N . SER A 1 150 ? -7.785 17.609 6.671 1.00 89.38 150 SER A N 1
ATOM 1229 C CA . SER A 1 150 ? -8.807 17.757 5.625 1.00 89.38 150 SER A CA 1
ATOM 1230 C C . SER A 1 150 ? -9.278 16.405 5.068 1.00 89.38 150 SER A C 1
ATOM 1232 O O . SER A 1 150 ? -10.479 16.169 4.933 1.00 89.38 150 SER A O 1
ATOM 1234 N N . ILE A 1 151 ? -8.346 15.478 4.815 1.00 88.81 151 ILE A N 1
ATOM 1235 C CA . ILE A 1 151 ? -8.658 14.115 4.359 1.00 88.81 151 ILE A CA 1
ATOM 1236 C C . ILE A 1 151 ? -9.446 13.351 5.427 1.00 88.81 151 ILE A C 1
ATOM 1238 O O . ILE A 1 151 ? -10.486 12.775 5.114 1.00 88.81 151 ILE A O 1
ATOM 1242 N N . ALA A 1 152 ? -8.979 13.362 6.679 1.00 87.69 152 ALA A N 1
ATOM 1243 C CA . ALA A 1 152 ? -9.653 12.694 7.789 1.00 87.69 152 ALA A CA 1
ATOM 1244 C C . ALA A 1 152 ? -11.081 13.225 7.961 1.00 87.69 152 ALA A C 1
ATOM 1246 O O . ALA A 1 152 ? -12.021 12.443 8.085 1.00 87.69 152 ALA A O 1
ATOM 1247 N N . HIS A 1 153 ? -11.257 14.545 7.870 1.00 91.00 153 HIS A N 1
ATOM 1248 C CA . HIS A 1 153 ? -12.572 15.167 7.894 1.00 91.00 153 HIS A CA 1
ATOM 1249 C C . HIS A 1 153 ? -13.456 14.675 6.744 1.00 91.00 153 HIS A C 1
ATOM 1251 O O . HIS A 1 153 ? -14.578 14.247 6.975 1.00 91.00 153 HIS A O 1
ATOM 1257 N N . HIS A 1 154 ? -12.964 14.672 5.506 1.00 90.12 154 HIS A N 1
ATOM 1258 C CA . HIS A 1 154 ? -13.765 14.217 4.369 1.00 90.12 154 HIS A CA 1
ATOM 1259 C C . HIS A 1 154 ? -14.163 12.732 4.461 1.00 90.12 154 HIS A C 1
ATOM 1261 O O . HIS A 1 154 ? -15.284 12.378 4.100 1.00 90.12 154 HIS A O 1
ATOM 1267 N N . LEU A 1 155 ? -13.266 11.870 4.953 1.00 87.69 155 LEU A N 1
ATOM 1268 C CA . LEU A 1 155 ? -13.482 10.421 4.996 1.00 87.69 155 LEU A CA 1
ATOM 1269 C C . LEU A 1 155 ? -14.277 9.956 6.224 1.00 87.69 155 LEU A C 1
ATOM 1271 O O . LEU A 1 155 ? -15.152 9.102 6.094 1.00 87.69 155 LEU A O 1
ATOM 1275 N N . PHE A 1 156 ? -13.972 10.478 7.414 1.00 89.56 156 PHE A N 1
ATOM 1276 C CA . PHE A 1 156 ? -14.420 9.877 8.678 1.00 89.56 156 PHE A CA 1
ATOM 1277 C C . PHE A 1 156 ? -15.484 10.687 9.407 1.00 89.56 156 PHE A C 1
ATOM 1279 O O . PHE A 1 156 ? -16.273 10.107 10.148 1.00 89.56 156 PHE A O 1
ATOM 1286 N N . TYR A 1 157 ? -15.581 11.994 9.160 1.00 92.12 157 TYR A N 1
ATOM 1287 C CA . TYR A 1 157 ? -16.621 12.833 9.755 1.00 92.12 157 TYR A CA 1
ATOM 1288 C C . TYR A 1 157 ? -18.049 12.267 9.610 1.00 92.12 157 TYR A C 1
ATOM 1290 O O . TYR A 1 157 ? -18.735 12.166 10.630 1.00 92.12 157 TYR A O 1
ATOM 1298 N N . PRO A 1 158 ? -18.514 11.819 8.420 1.00 90.75 158 PRO A N 1
ATOM 1299 C CA . PRO A 1 158 ? -19.868 11.275 8.294 1.00 90.75 158 PRO A CA 1
ATOM 1300 C C . PRO A 1 158 ? -20.071 9.971 9.078 1.00 90.75 158 PRO A C 1
ATOM 1302 O O . PRO A 1 158 ? -21.189 9.694 9.503 1.00 90.75 158 PRO A O 1
ATOM 1305 N N . VAL A 1 159 ? -19.016 9.180 9.298 1.00 90.25 159 VAL A N 1
ATOM 1306 C CA . VAL A 1 159 ? -19.085 7.947 10.100 1.00 90.25 159 VAL A CA 1
ATOM 1307 C C . VAL A 1 159 ? -19.211 8.292 11.583 1.00 90.25 159 VAL A C 1
ATOM 1309 O O . VAL A 1 159 ? -20.100 7.789 12.266 1.00 90.25 159 VAL A O 1
ATOM 1312 N N . VAL A 1 160 ? -18.366 9.203 12.072 1.00 91.56 160 VAL A N 1
ATOM 1313 C CA . VAL A 1 160 ? -18.362 9.631 13.479 1.00 91.56 160 VAL A CA 1
ATOM 1314 C C . VAL A 1 160 ? -19.671 10.329 13.842 1.00 91.56 160 VAL A C 1
ATOM 1316 O O . VAL A 1 160 ? -20.234 10.056 14.896 1.00 91.56 160 VAL A O 1
ATOM 1319 N N . GLN A 1 161 ? -20.201 11.176 12.955 1.00 91.12 161 GLN A N 1
ATOM 1320 C CA . GLN A 1 161 ? -21.468 11.876 13.175 1.00 91.12 161 GLN A CA 1
ATOM 1321 C C . GLN A 1 161 ? -22.667 10.917 13.284 1.00 91.12 161 GLN A C 1
ATOM 1323 O O . GLN A 1 161 ? -23.621 11.202 14.008 1.00 91.12 161 GLN A O 1
ATOM 1328 N N . LYS A 1 162 ? -22.642 9.794 12.557 1.00 88.75 162 LYS A N 1
ATOM 1329 C CA . LYS A 1 162 ? -23.705 8.780 12.597 1.00 88.75 162 LYS A CA 1
ATOM 1330 C C . LYS A 1 162 ? -23.628 7.867 13.820 1.00 88.75 162 LYS A C 1
ATOM 1332 O O . LYS A 1 162 ? -24.657 7.314 14.209 1.00 88.75 162 LYS A O 1
ATOM 1337 N N . SER A 1 163 ? -22.443 7.702 14.412 1.00 89.88 163 SER A N 1
ATOM 1338 C CA . SER A 1 163 ? -22.257 6.852 15.591 1.00 89.88 163 SER A CA 1
ATOM 1339 C C . SER A 1 163 ? -23.193 7.282 16.719 1.00 89.88 163 SER A C 1
ATOM 1341 O O . SER A 1 163 ? -23.299 8.465 17.051 1.00 89.88 163 SER A O 1
ATOM 1343 N N . TYR A 1 164 ? -23.852 6.302 17.343 1.00 88.94 164 TYR A N 1
ATOM 1344 C CA . TYR A 1 164 ? -24.800 6.542 18.430 1.00 88.94 164 TYR A CA 1
ATOM 1345 C C . TYR A 1 164 ? -24.168 7.305 19.605 1.00 88.94 164 TYR A C 1
ATOM 1347 O O . TYR A 1 164 ? -24.851 8.076 20.273 1.00 88.94 164 TYR A O 1
ATOM 1355 N N . LEU A 1 165 ? -22.864 7.121 19.841 1.00 89.69 165 LEU A N 1
ATOM 1356 C CA . LEU A 1 165 ? -22.154 7.712 20.973 1.00 89.69 165 LEU A CA 1
ATOM 1357 C C . LEU A 1 165 ? -22.036 9.238 20.846 1.00 89.69 165 LEU A C 1
ATOM 1359 O O . LEU A 1 165 ? -22.115 9.954 21.845 1.00 89.69 165 LEU A O 1
ATOM 1363 N N . PHE A 1 166 ? -21.894 9.737 19.618 1.00 91.25 166 PHE A N 1
ATOM 1364 C CA . PHE A 1 166 ? -21.621 11.145 19.323 1.00 91.25 166 PHE A CA 1
ATOM 1365 C C . PHE A 1 166 ? -22.840 11.911 18.795 1.00 91.25 166 PHE A C 1
ATOM 1367 O O . PHE A 1 166 ? -22.720 13.051 18.338 1.00 91.25 166 PHE A O 1
ATOM 1374 N N . GLN A 1 167 ? -24.035 11.323 18.889 1.00 87.81 167 GLN A N 1
ATOM 1375 C CA . GLN A 1 167 ? -25.264 12.014 18.519 1.00 87.81 167 GLN A CA 1
ATOM 1376 C C . GLN A 1 167 ? -25.457 13.268 19.380 1.00 87.81 167 GLN A C 1
ATOM 1378 O O . GLN A 1 167 ? -25.310 13.229 20.600 1.00 87.81 167 GLN A O 1
ATOM 1383 N N . ARG A 1 168 ? -25.836 14.383 18.742 1.00 87.69 168 ARG A N 1
ATOM 1384 C CA . ARG A 1 168 ? -26.113 15.686 19.386 1.00 87.69 168 ARG A CA 1
ATOM 1385 C C . ARG A 1 168 ? -24.904 16.388 20.017 1.00 87.69 168 ARG A C 1
ATOM 1387 O O . ARG A 1 168 ? -25.091 17.386 20.705 1.00 87.69 168 ARG A O 1
ATOM 1394 N N . VAL A 1 169 ? -23.685 15.909 19.777 1.00 92.38 169 VAL A N 1
ATOM 1395 C CA . VAL A 1 169 ? -22.466 16.627 20.170 1.00 92.38 169 VAL A CA 1
ATOM 1396 C C . VAL A 1 169 ? -22.178 17.759 19.167 1.00 92.38 169 VAL A C 1
ATOM 1398 O O . VAL A 1 169 ? -22.611 17.697 18.015 1.00 92.38 169 VAL A O 1
ATOM 1401 N N . SER A 1 170 ? -21.486 18.818 19.603 1.00 92.25 170 SER A N 1
ATOM 1402 C CA . SER A 1 170 ? -21.166 19.973 18.758 1.00 92.25 170 SER A CA 1
ATOM 1403 C C . SER A 1 170 ? -20.267 19.603 17.571 1.00 92.25 170 SER A C 1
ATOM 1405 O O . SER A 1 170 ? -19.405 18.726 17.655 1.00 92.25 170 SER A O 1
ATOM 1407 N N . HIS A 1 171 ? -20.443 20.314 16.455 1.00 90.94 171 HIS A N 1
ATOM 1408 C CA . HIS A 1 171 ? -19.630 20.113 15.254 1.00 90.94 171 HIS A CA 1
ATOM 1409 C C . HIS A 1 171 ? -18.143 20.402 15.496 1.00 90.94 171 HIS A C 1
ATOM 1411 O O . HIS A 1 171 ? -17.303 19.665 14.987 1.00 90.94 171 HIS A O 1
ATOM 1417 N N . ASP A 1 172 ? -17.820 21.400 16.323 1.00 90.19 172 ASP A N 1
ATOM 1418 C CA . ASP A 1 172 ? -16.436 21.750 16.665 1.00 90.19 172 ASP A CA 1
ATOM 1419 C C . ASP A 1 172 ? -15.727 20.613 17.415 1.00 90.19 172 ASP A C 1
ATOM 1421 O O . ASP A 1 172 ? -14.577 20.286 17.114 1.00 90.19 172 ASP A O 1
ATOM 1425 N N . PHE A 1 173 ? -16.436 19.938 18.328 1.00 92.31 173 PHE A N 1
ATOM 1426 C CA . PHE A 1 173 ? -15.910 18.757 19.009 1.00 92.31 173 PHE A CA 1
ATOM 1427 C C . PHE A 1 173 ? -15.655 17.613 18.024 1.00 92.31 173 PHE A C 1
ATOM 1429 O O . PHE A 1 173 ? -14.587 17.005 18.061 1.00 92.31 173 PHE A O 1
ATOM 1436 N N . LEU A 1 174 ? -16.600 17.330 17.117 1.00 92.25 174 LEU A N 1
ATOM 1437 C CA . LEU A 1 174 ? -16.419 16.283 16.105 1.00 92.25 174 LEU A CA 1
ATOM 1438 C C . LEU A 1 174 ? -15.260 16.610 15.161 1.00 92.25 174 LEU A C 1
ATOM 1440 O O . LEU A 1 174 ? -14.492 15.718 14.810 1.00 92.25 174 LEU A O 1
ATOM 1444 N N . PHE A 1 175 ? -15.095 17.881 14.792 1.00 89.44 175 PHE A N 1
ATOM 1445 C CA . PHE A 1 175 ? -13.990 18.333 13.956 1.00 89.44 175 PHE A CA 1
ATOM 1446 C C . PHE A 1 175 ? -12.640 18.069 14.630 1.00 89.44 175 PHE A C 1
ATOM 1448 O O . PHE A 1 175 ? -11.743 17.501 14.008 1.00 89.44 175 PHE A O 1
ATOM 1455 N N . GLN A 1 176 ? -12.511 18.411 15.916 1.00 90.12 176 GLN A N 1
ATOM 1456 C CA . GLN A 1 176 ? -11.317 18.108 16.705 1.00 90.12 176 GLN A CA 1
ATOM 1457 C C . GLN A 1 176 ? -11.086 16.594 16.812 1.00 90.12 176 GLN A C 1
ATOM 1459 O O . GLN A 1 176 ? -9.968 16.123 16.600 1.00 90.12 176 GLN A O 1
ATOM 1464 N N . LEU A 1 177 ? -12.142 15.826 17.088 1.00 91.75 177 LEU A N 1
ATOM 1465 C CA . LEU A 1 177 ? -12.063 14.381 17.282 1.00 91.75 177 LEU A CA 1
ATOM 1466 C C . LEU A 1 177 ? -11.582 13.655 16.024 1.00 91.75 177 LEU A C 1
ATOM 1468 O O . LEU A 1 177 ? -10.697 12.810 16.097 1.00 91.75 177 LEU A O 1
ATOM 1472 N N . VAL A 1 178 ? -12.133 14.012 14.862 1.00 91.81 178 VAL A N 1
ATOM 1473 C CA . VAL A 1 178 ? -11.833 13.356 13.583 1.00 91.81 178 VAL A CA 1
ATOM 1474 C C . VAL A 1 178 ? -10.361 13.489 13.192 1.00 91.81 178 VAL A C 1
ATOM 1476 O O . VAL A 1 178 ? -9.821 12.593 12.548 1.00 91.81 178 VAL A O 1
ATOM 1479 N N . THR A 1 179 ? -9.679 14.557 13.613 1.00 88.31 179 THR A N 1
ATOM 1480 C CA . THR A 1 179 ? -8.241 14.722 13.332 1.00 88.31 179 THR A CA 1
ATOM 1481 C C . THR A 1 179 ? -7.332 13.774 14.112 1.00 88.31 179 THR A C 1
ATOM 1483 O O . THR A 1 179 ? -6.188 13.578 13.705 1.00 88.31 179 THR A O 1
ATOM 1486 N N . GLU A 1 180 ? -7.844 13.174 15.187 1.00 89.12 180 GLU A N 1
ATOM 1487 C CA . GLU A 1 180 ? -7.133 12.231 16.057 1.00 89.12 180 GLU A CA 1
ATOM 1488 C C . GLU A 1 180 ? -7.515 10.767 15.770 1.00 89.12 180 GLU A C 1
ATOM 1490 O O . GLU A 1 180 ? -7.024 9.856 16.433 1.00 89.12 180 GLU A O 1
ATOM 1495 N N . ILE A 1 181 ? -8.416 10.531 14.809 1.00 89.69 181 ILE A N 1
ATOM 1496 C CA . ILE A 1 181 ? -8.858 9.189 14.425 1.00 89.69 181 ILE A CA 1
ATOM 1497 C C . ILE A 1 181 ? -7.884 8.576 13.426 1.00 89.69 181 ILE A C 1
ATOM 1499 O O . ILE A 1 181 ? -7.534 9.179 12.408 1.00 89.69 181 ILE A O 1
ATOM 1503 N N . GLU A 1 182 ? -7.538 7.319 13.672 1.00 87.06 182 GLU A N 1
ATOM 1504 C CA . GLU A 1 182 ? -6.734 6.503 12.773 1.00 87.06 182 GLU A CA 1
ATOM 1505 C C . GLU A 1 182 ? -7.600 5.399 12.165 1.00 87.06 182 GLU A C 1
ATOM 1507 O O . GLU A 1 182 ? -8.339 4.711 12.862 1.00 87.06 182 GLU A O 1
ATOM 1512 N N . ALA A 1 183 ? -7.541 5.224 10.845 1.00 86.44 183 ALA A N 1
ATOM 1513 C CA . ALA A 1 183 ? -8.230 4.122 10.178 1.00 86.44 183 ALA A CA 1
ATOM 1514 C C . ALA A 1 183 ? -7.285 2.936 10.008 1.00 86.44 1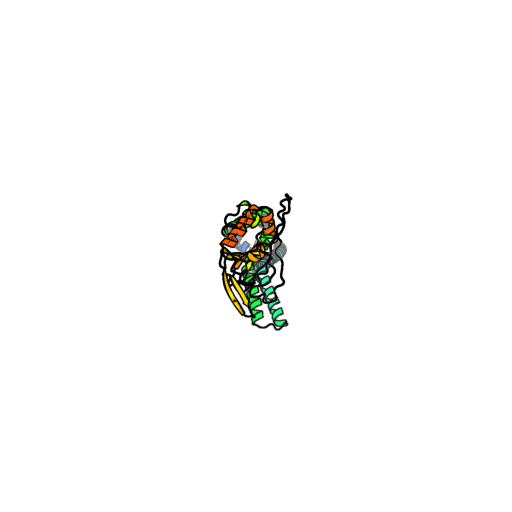83 ALA A C 1
ATOM 1516 O O . ALA A 1 183 ? -6.217 3.080 9.409 1.00 86.44 183 ALA A O 1
ATOM 1517 N N . GLU A 1 184 ? -7.708 1.770 10.481 1.00 85.19 184 GLU A N 1
ATOM 1518 C CA . GLU A 1 184 ? -6.980 0.510 10.385 1.00 85.19 184 GLU A CA 1
ATOM 1519 C C . GLU A 1 184 ? -7.823 -0.532 9.625 1.00 85.19 184 GLU A C 1
ATOM 1521 O O . GLU A 1 184 ? -9.056 -0.545 9.690 1.00 85.19 184 GLU A O 1
ATOM 1526 N N . TYR A 1 185 ? -7.155 -1.409 8.872 1.00 84.62 185 TYR A N 1
ATOM 1527 C CA . TYR A 1 185 ? -7.794 -2.515 8.156 1.00 84.62 185 TYR A CA 1
ATOM 1528 C C . TYR A 1 185 ? -7.392 -3.834 8.796 1.00 84.62 185 TYR A C 1
ATOM 1530 O O . TYR A 1 185 ? -6.205 -4.151 8.886 1.00 84.62 185 TYR A O 1
ATOM 1538 N N . PHE A 1 186 ? -8.389 -4.625 9.179 1.00 82.00 186 PHE A N 1
ATOM 1539 C CA . PHE A 1 186 ? -8.187 -5.900 9.847 1.00 82.00 186 PHE A CA 1
ATOM 1540 C C . PHE A 1 186 ? -8.607 -7.072 8.945 1.00 82.00 186 PHE A C 1
ATOM 1542 O O . PHE A 1 186 ? -9.727 -7.069 8.421 1.00 82.00 186 PHE A O 1
ATOM 1549 N N . PRO A 1 187 ? -7.746 -8.096 8.772 1.00 80.81 187 PRO A N 1
ATOM 1550 C CA . PRO A 1 187 ? -8.115 -9.362 8.137 1.00 80.81 187 PRO A CA 1
ATOM 1551 C C . PRO A 1 187 ? -9.278 -10.044 8.863 1.00 80.81 187 PRO A C 1
ATOM 1553 O O . PRO A 1 187 ? -9.464 -9.765 10.041 1.00 80.81 187 PRO A O 1
ATOM 1556 N N . PRO A 1 188 ? -9.987 -11.007 8.246 1.00 84.81 188 PRO A N 1
ATOM 1557 C CA . PRO A 1 188 ? -10.857 -11.930 8.968 1.00 84.81 188 PRO A CA 1
ATOM 1558 C C . PRO A 1 188 ? -10.072 -12.795 9.966 1.00 84.81 188 PRO A C 1
ATOM 1560 O O . PRO A 1 188 ? -8.922 -13.155 9.715 1.00 84.81 188 PRO A O 1
ATOM 1563 N N . LYS A 1 189 ? -10.750 -13.215 11.040 1.00 82.69 189 LYS A N 1
ATOM 1564 C CA . LYS A 1 189 ? -10.256 -14.084 12.123 1.00 82.69 189 LYS A CA 1
ATOM 1565 C C . LYS A 1 189 ? -9.122 -13.485 12.961 1.00 82.69 189 LYS A C 1
ATOM 1567 O O . LYS A 1 189 ? -8.343 -14.229 13.548 1.00 82.69 189 LYS A O 1
ATOM 1572 N N . VAL A 1 190 ? -9.035 -12.161 13.024 1.00 84.31 190 VAL A N 1
ATOM 1573 C CA . VAL A 1 190 ? -8.075 -11.448 13.871 1.00 84.31 190 VAL A CA 1
ATOM 1574 C C . VAL A 1 190 ? -8.801 -10.890 15.085 1.00 84.31 190 VAL A C 1
ATOM 1576 O O . VAL A 1 190 ? -9.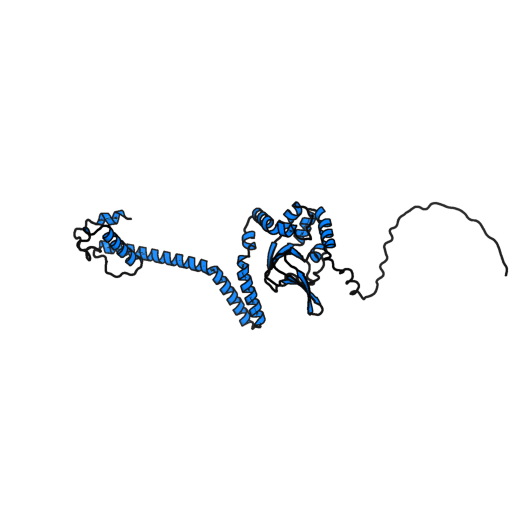884 -10.316 14.960 1.00 84.31 190 VAL A O 1
ATOM 1579 N N . ASP A 1 191 ? -8.199 -11.069 16.257 1.00 88.25 191 ASP A N 1
ATOM 1580 C CA . ASP A 1 191 ? -8.678 -10.469 17.498 1.00 88.25 191 ASP A CA 1
ATOM 1581 C C . ASP A 1 191 ? -8.226 -9.011 17.554 1.00 88.25 191 ASP A C 1
ATOM 1583 O O . ASP A 1 191 ? -7.035 -8.723 17.641 1.00 88.25 191 ASP A O 1
ATOM 1587 N N . VAL A 1 192 ? -9.188 -8.095 17.457 1.00 90.50 192 VAL A N 1
ATOM 1588 C CA . VAL A 1 192 ? -8.963 -6.642 17.523 1.00 90.50 192 VAL A CA 1
ATOM 1589 C C . VAL A 1 192 ? -8.805 -6.190 18.973 1.00 90.50 192 VAL A C 1
ATOM 1591 O O . VAL A 1 192 ? -8.062 -5.261 19.263 1.00 90.50 192 VAL A O 1
ATOM 1594 N N . MET A 1 193 ? -9.521 -6.843 19.887 1.00 90.50 193 MET A N 1
ATOM 1595 C CA . MET A 1 193 ? -9.541 -6.524 21.311 1.00 90.50 193 MET A CA 1
ATOM 1596 C C . MET A 1 193 ? -9.712 -7.810 22.107 1.00 90.50 193 MET A C 1
ATOM 1598 O O . MET A 1 193 ? -10.530 -8.645 21.716 1.00 90.50 193 MET A O 1
ATOM 1602 N N . LEU A 1 194 ? -8.991 -7.965 23.217 1.00 88.88 194 LEU A N 1
ATOM 1603 C CA . LEU A 1 194 ? -9.063 -9.165 24.050 1.00 88.88 194 LEU A CA 1
ATOM 1604 C C . LEU A 1 194 ? -9.886 -8.936 25.324 1.00 88.88 194 LEU A C 1
ATOM 1606 O O . LEU A 1 194 ? -9.862 -7.869 25.939 1.00 88.88 194 LEU A O 1
ATOM 1610 N N . GLN A 1 195 ? -10.603 -9.972 25.760 1.00 87.50 195 GLN A N 1
ATOM 1611 C CA . GLN A 1 195 ? -11.274 -9.975 27.059 1.00 87.50 195 GLN A CA 1
ATOM 1612 C C . GLN A 1 195 ? -10.255 -9.809 28.200 1.00 87.50 195 GLN A C 1
ATOM 1614 O O . GLN A 1 195 ? -9.182 -10.409 28.185 1.00 87.50 195 GLN A O 1
ATOM 1619 N N . ASN A 1 196 ? -10.625 -9.035 29.225 1.00 86.12 196 ASN A N 1
ATOM 1620 C CA . ASN A 1 196 ? -9.802 -8.678 30.389 1.00 86.12 196 ASN A CA 1
ATOM 1621 C C . ASN A 1 196 ? -8.569 -7.812 30.080 1.00 86.12 196 ASN A C 1
ATOM 1623 O O . ASN A 1 196 ? -7.782 -7.518 30.983 1.00 86.12 196 ASN A O 1
ATOM 1627 N N . GLU A 1 197 ? -8.412 -7.363 28.836 1.00 85.94 197 GLU A N 1
ATOM 1628 C CA . GLU A 1 197 ? -7.383 -6.401 28.471 1.00 85.94 197 GLU A CA 1
ATOM 1629 C C . GLU A 1 197 ? -7.711 -5.015 29.043 1.00 85.94 197 GLU A C 1
ATOM 1631 O O . GLU A 1 197 ? -8.879 -4.626 29.194 1.00 85.94 197 GLU A O 1
ATOM 1636 N N . SER A 1 198 ? -6.665 -4.266 29.389 1.00 85.50 198 SER A N 1
ATOM 1637 C CA . SER A 1 198 ? -6.799 -2.872 29.803 1.00 85.50 198 SER A CA 1
ATOM 1638 C C . SER A 1 198 ? -7.280 -2.025 28.619 1.00 85.50 198 SER A C 1
ATOM 1640 O O . SER A 1 198 ? -6.695 -2.103 27.542 1.00 85.50 198 SER A O 1
ATOM 1642 N N . PRO A 1 199 ? -8.316 -1.192 28.789 1.00 78.31 199 PRO A N 1
ATOM 1643 C CA . PRO A 1 199 ? -8.906 -0.452 27.682 1.00 78.31 199 PRO A CA 1
ATOM 1644 C C . PRO A 1 199 ? -7.984 0.676 27.204 1.00 78.31 199 PRO A C 1
ATOM 1646 O O . PRO A 1 199 ? -7.760 1.653 27.921 1.00 78.31 199 PRO A O 1
ATOM 1649 N N . THR A 1 200 ? -7.482 0.572 25.975 1.00 82.12 200 THR A N 1
ATOM 1650 C CA . THR A 1 200 ? -6.631 1.606 25.365 1.00 82.12 200 THR A CA 1
ATOM 1651 C C . THR A 1 200 ? -7.391 2.512 24.404 1.00 82.12 200 THR A C 1
ATOM 1653 O O . THR A 1 200 ? -7.153 3.720 24.392 1.00 82.12 200 THR A O 1
ATOM 1656 N N . ASP A 1 201 ? -8.326 1.959 23.630 1.00 92.31 201 ASP A N 1
ATOM 1657 C CA . ASP A 1 201 ? -8.890 2.632 22.461 1.00 92.31 201 ASP A CA 1
ATOM 1658 C C . ASP A 1 201 ? -10.388 2.340 22.272 1.00 92.31 201 ASP A C 1
ATOM 1660 O O . ASP A 1 201 ? -10.906 1.301 22.688 1.00 92.31 201 ASP A O 1
ATOM 1664 N N . LEU A 1 202 ? -11.079 3.293 21.649 1.00 92.69 202 LEU A N 1
ATOM 1665 C CA . LEU A 1 202 ? -12.450 3.194 21.161 1.00 92.69 202 LEU A CA 1
ATOM 1666 C C . LEU A 1 202 ? -12.417 2.819 19.679 1.00 92.69 202 LEU A C 1
ATOM 1668 O O . LEU A 1 202 ? -11.635 3.395 18.919 1.00 92.69 202 LEU A O 1
ATOM 1672 N N . TYR A 1 203 ? -13.311 1.929 19.257 1.00 93.50 203 TYR A N 1
ATOM 1673 C CA . TYR A 1 203 ? -13.361 1.452 17.882 1.00 93.50 203 TYR A CA 1
ATOM 1674 C C . TYR A 1 203 ? -14.732 1.686 17.240 1.00 93.50 203 TYR A C 1
ATOM 1676 O O . TYR A 1 203 ? -15.768 1.418 17.847 1.00 93.50 203 TYR A O 1
ATOM 1684 N N . MET A 1 204 ? -14.744 2.157 15.992 1.00 94.12 204 MET A N 1
ATOM 1685 C CA . MET A 1 204 ? -15.955 2.334 15.180 1.00 94.12 204 MET A CA 1
ATOM 1686 C C . MET A 1 204 ? -15.822 1.554 13.872 1.00 94.12 204 MET A C 1
ATOM 1688 O O . MET A 1 204 ? -14.863 1.749 13.125 1.00 94.12 204 MET A O 1
ATOM 1692 N N . LEU A 1 205 ? -16.779 0.676 13.577 1.00 92.88 205 LEU A N 1
ATOM 1693 C CA . LEU A 1 205 ? -16.760 -0.148 12.371 1.00 92.88 205 LEU A CA 1
ATOM 1694 C C . LEU A 1 205 ? -17.279 0.658 11.173 1.00 92.88 205 LEU A C 1
ATOM 1696 O O . LEU A 1 205 ? -18.420 1.110 11.173 1.00 92.88 205 LEU A O 1
ATOM 1700 N N . VAL A 1 206 ? -16.461 0.831 10.133 1.00 91.44 206 VAL A N 1
ATOM 1701 C CA . VAL A 1 206 ? -16.869 1.502 8.881 1.00 91.44 206 VAL A CA 1
ATOM 1702 C C . VAL A 1 206 ? -17.480 0.497 7.915 1.00 91.44 206 VAL A C 1
ATOM 1704 O O . VAL A 1 206 ? -18.512 0.751 7.302 1.00 91.44 206 VAL A O 1
ATOM 1707 N N . SER A 1 207 ? -16.820 -0.649 7.762 1.00 90.44 207 SER A N 1
ATOM 1708 C CA . SER A 1 207 ? -17.240 -1.734 6.881 1.00 90.44 207 SER A CA 1
ATOM 1709 C C . SER A 1 207 ? -16.766 -3.078 7.425 1.00 90.44 207 SER A C 1
ATOM 1711 O O . SER A 1 207 ? -15.778 -3.144 8.160 1.00 90.44 207 SER A O 1
ATOM 1713 N N . GLY A 1 208 ? -17.475 -4.141 7.053 1.00 91.06 208 GLY A N 1
ATOM 1714 C CA . GLY A 1 208 ? -17.236 -5.496 7.534 1.00 91.06 208 GLY A CA 1
ATOM 1715 C C . GLY A 1 208 ? -18.120 -5.876 8.723 1.00 91.06 208 GLY A C 1
ATOM 1716 O O . GLY A 1 208 ? -19.121 -5.217 9.024 1.00 91.06 208 GLY A O 1
ATOM 1717 N N . SER A 1 209 ? -17.740 -6.960 9.393 1.00 93.25 209 SER A N 1
ATOM 1718 C CA . SER A 1 209 ? -18.460 -7.515 10.534 1.00 93.25 209 SER A CA 1
ATOM 1719 C C . SER A 1 209 ? -17.505 -8.155 11.532 1.00 93.25 209 SER A C 1
ATOM 1721 O O . SER A 1 209 ? -16.499 -8.781 11.171 1.00 93.25 209 SER A O 1
ATOM 1723 N N . VAL A 1 210 ? -17.845 -7.998 12.809 1.00 94.50 210 VAL A N 1
ATOM 1724 C CA . VAL A 1 210 ? -17.073 -8.519 13.938 1.00 94.50 210 VAL A CA 1
ATOM 1725 C C . VAL A 1 210 ? -17.984 -9.281 14.897 1.00 94.50 210 VAL A C 1
ATOM 1727 O O . VAL A 1 210 ? -19.136 -8.908 15.117 1.00 94.50 210 VAL A O 1
ATOM 1730 N N . ASP A 1 211 ? -17.462 -10.356 15.475 1.00 93.62 211 ASP A N 1
ATOM 1731 C CA . ASP A 1 211 ? -18.129 -11.157 16.493 1.00 93.62 211 ASP A CA 1
ATOM 1732 C C . ASP A 1 211 ? -17.575 -10.762 17.875 1.00 93.62 211 ASP A C 1
ATOM 1734 O O . ASP A 1 211 ? -16.363 -10.770 18.104 1.00 93.62 211 ASP A O 1
ATOM 1738 N N . LEU A 1 212 ? -18.468 -10.416 18.805 1.00 91.81 212 LEU A N 1
ATOM 1739 C CA . LEU A 1 212 ? -18.152 -10.194 20.214 1.00 91.81 212 LEU A CA 1
ATOM 1740 C C . LEU A 1 212 ? -18.243 -11.539 20.933 1.00 91.81 212 LEU A C 1
ATOM 1742 O O . LEU A 1 212 ? -19.318 -12.137 21.022 1.00 91.81 212 LEU A O 1
ATOM 1746 N N . ILE A 1 213 ? -17.117 -12.012 21.445 1.00 92.00 213 ILE A N 1
ATOM 1747 C CA . ILE A 1 213 ? -16.940 -13.348 22.004 1.00 92.00 213 ILE A CA 1
ATOM 1748 C C . ILE A 1 213 ? -16.619 -13.225 23.489 1.00 92.00 213 ILE A C 1
ATOM 1750 O O . ILE A 1 213 ? -15.740 -12.465 23.886 1.00 92.00 213 ILE A O 1
ATOM 1754 N N . ARG A 1 214 ? -17.298 -14.007 24.324 1.00 89.31 214 ARG A N 1
ATOM 1755 C CA . ARG A 1 214 ? -16.928 -14.187 25.727 1.00 89.31 214 ARG A CA 1
ATOM 1756 C C . ARG A 1 214 ? -16.351 -15.576 25.915 1.00 89.31 214 ARG A C 1
ATOM 1758 O O . ARG A 1 214 ? -17.012 -16.555 25.574 1.00 89.31 214 ARG A O 1
ATOM 1765 N N . SER A 1 215 ? -15.155 -15.651 26.482 1.00 84.56 215 SER A N 1
ATOM 1766 C CA . SER A 1 215 ? -14.562 -16.920 26.882 1.00 84.56 215 SER A CA 1
ATOM 1767 C C . SER A 1 215 ? -14.920 -17.187 28.344 1.00 84.56 215 SER A C 1
ATOM 1769 O O . SER A 1 215 ? -14.579 -16.405 29.237 1.00 84.56 215 SER A O 1
ATOM 1771 N N . VAL A 1 216 ? -15.674 -18.260 28.586 1.00 84.38 216 VAL A N 1
ATOM 1772 C CA . VAL A 1 216 ? -16.020 -18.752 29.929 1.00 84.38 216 VAL A CA 1
ATOM 1773 C C . VAL A 1 216 ? -15.608 -20.218 29.988 1.00 84.38 216 VAL A C 1
ATOM 1775 O O . VAL A 1 216 ? -15.998 -21.000 29.124 1.00 84.38 216 VAL A O 1
ATOM 1778 N N . ASP A 1 217 ? -14.774 -20.581 30.965 1.00 78.75 217 ASP A N 1
ATOM 1779 C CA . ASP A 1 217 ? -14.269 -21.949 31.170 1.00 78.75 217 ASP A CA 1
ATOM 1780 C C . ASP A 1 217 ? -13.642 -22.592 29.913 1.00 78.75 217 ASP A C 1
ATOM 1782 O O . ASP A 1 217 ? -13.806 -23.782 29.640 1.00 78.75 217 ASP A O 1
ATOM 1786 N N . GLY A 1 218 ? -12.937 -21.787 29.109 1.00 76.31 218 GLY A N 1
ATOM 1787 C CA . GLY A 1 218 ? -12.261 -22.233 27.885 1.00 76.31 218 GLY A CA 1
ATOM 1788 C C . GLY A 1 218 ? -13.186 -22.478 26.687 1.00 76.31 218 GLY A C 1
ATOM 1789 O O . GLY A 1 218 ? -12.740 -23.031 25.682 1.00 76.31 218 GLY A O 1
ATOM 1790 N N . ARG A 1 219 ? -14.465 -22.087 26.770 1.00 82.25 219 ARG A N 1
ATOM 1791 C CA . ARG A 1 219 ? -15.403 -22.114 25.642 1.00 82.25 219 ARG A CA 1
ATOM 1792 C C . ARG A 1 219 ? -15.733 -20.702 25.184 1.00 82.25 219 ARG A C 1
ATOM 1794 O O . ARG A 1 219 ? -16.204 -19.877 25.966 1.00 82.25 219 ARG A O 1
ATOM 1801 N N . ASP A 1 220 ? -15.551 -20.476 23.891 1.00 86.06 220 ASP A N 1
ATOM 1802 C CA . ASP A 1 220 ? -15.879 -19.220 23.231 1.00 86.06 220 ASP A CA 1
ATOM 1803 C C . ASP A 1 220 ? -17.368 -19.188 22.869 1.00 86.06 220 ASP A C 1
ATOM 1805 O O . ASP A 1 220 ? -17.851 -19.981 22.057 1.00 86.06 220 ASP A O 1
ATOM 1809 N N . GLN A 1 221 ? -18.107 -18.258 23.473 1.00 87.50 221 GLN A N 1
ATOM 1810 C CA . GLN A 1 221 ? -19.510 -18.004 23.161 1.00 87.50 221 GLN A CA 1
ATOM 1811 C C . GLN A 1 221 ? -19.658 -16.647 22.470 1.00 87.50 221 GLN A C 1
ATOM 1813 O O . GLN A 1 221 ? -19.274 -15.615 23.019 1.00 87.50 221 GLN A O 1
ATOM 1818 N N . VAL A 1 222 ? -20.249 -16.640 21.272 1.00 87.69 222 VAL A N 1
ATOM 1819 C CA . VAL A 1 222 ? -20.572 -15.402 20.547 1.00 87.69 222 VAL A CA 1
ATOM 1820 C C . VAL A 1 222 ? -21.780 -14.744 21.214 1.00 87.69 222 VAL A C 1
ATOM 1822 O O . VAL A 1 222 ? -22.883 -15.284 21.167 1.00 87.69 222 VAL A O 1
ATOM 1825 N N . LEU A 1 223 ? -21.567 -13.586 21.836 1.00 84.81 223 LEU A N 1
ATOM 1826 C CA . LEU A 1 223 ? -22.606 -12.794 22.496 1.00 84.81 223 LEU A CA 1
ATOM 1827 C C . LEU A 1 223 ? -23.406 -11.964 21.492 1.00 84.81 223 LEU A C 1
ATOM 1829 O O . LEU A 1 223 ? -24.628 -11.870 21.581 1.00 84.81 223 LEU A O 1
ATOM 1833 N N . MET A 1 224 ? -22.703 -11.322 20.559 1.00 86.75 224 MET A N 1
ATOM 1834 C CA . MET A 1 224 ? -23.281 -10.356 19.631 1.00 86.75 224 MET A CA 1
ATOM 1835 C C . MET A 1 224 ? -22.454 -10.300 18.350 1.00 86.75 224 MET A C 1
ATOM 1837 O O . MET A 1 224 ? -21.248 -10.531 18.369 1.00 86.75 224 MET A O 1
ATOM 1841 N N . LYS A 1 225 ? -23.110 -9.963 17.242 1.00 90.31 225 LYS A N 1
ATOM 1842 C CA . LYS A 1 225 ? -22.448 -9.601 15.989 1.00 90.31 225 LYS A CA 1
ATOM 1843 C C . LYS A 1 225 ? -22.614 -8.108 15.783 1.00 90.31 225 LYS A C 1
ATOM 1845 O O . LYS A 1 225 ? -23.743 -7.629 15.846 1.00 90.31 225 LYS A O 1
ATOM 1850 N N . ALA A 1 226 ? -21.513 -7.407 15.560 1.00 90.12 226 ALA A N 1
ATOM 1851 C CA . ALA A 1 226 ? -21.519 -5.998 15.206 1.00 90.12 226 ALA A CA 1
ATOM 1852 C C . ALA A 1 226 ? -21.242 -5.839 13.706 1.00 90.12 226 ALA A C 1
ATOM 1854 O O . ALA A 1 226 ? -20.466 -6.589 13.103 1.00 90.12 226 ALA A O 1
ATOM 1855 N N . SER A 1 227 ? -21.930 -4.875 13.111 1.00 90.38 227 SER A N 1
ATOM 1856 C CA . SER A 1 227 ? -21.925 -4.560 11.685 1.00 90.38 227 SER A CA 1
ATOM 1857 C C . SER A 1 227 ? -21.482 -3.116 11.451 1.00 90.38 227 SER A C 1
ATOM 1859 O O . SER A 1 227 ? -21.128 -2.408 12.392 1.00 90.38 227 SER A O 1
ATOM 1861 N N . ALA A 1 228 ? -21.407 -2.692 10.190 1.00 87.12 228 ALA A N 1
ATOM 1862 C CA . ALA A 1 228 ? -21.018 -1.326 9.853 1.00 87.12 228 ALA A CA 1
ATOM 1863 C C . ALA A 1 228 ? -21.846 -0.295 10.646 1.00 87.12 228 ALA A C 1
ATOM 1865 O O . ALA A 1 228 ? -23.038 -0.492 10.859 1.00 87.12 228 ALA A O 1
ATOM 1866 N N . GLU A 1 229 ? -21.201 0.799 11.051 1.00 84.44 229 GLU A N 1
ATOM 1867 C CA . GLU A 1 229 ? -21.729 1.877 11.903 1.00 84.44 229 GLU A CA 1
ATOM 1868 C C . GLU A 1 229 ? -21.818 1.544 13.411 1.00 84.44 229 GLU A C 1
ATOM 1870 O O . GLU A 1 229 ? -22.037 2.445 14.227 1.00 84.44 229 GLU A O 1
ATOM 1875 N N . ASP A 1 230 ? -21.552 0.299 13.824 1.00 89.50 230 ASP A N 1
ATOM 1876 C CA . ASP A 1 230 ? -21.448 -0.046 15.243 1.00 89.50 230 ASP A CA 1
ATOM 1877 C C . ASP A 1 230 ? -20.152 0.476 15.882 1.00 89.50 230 ASP A C 1
ATOM 1879 O O . ASP A 1 230 ? -19.075 0.500 15.285 1.00 89.50 230 ASP A O 1
ATOM 1883 N N . THR A 1 231 ? -20.255 0.867 17.151 1.00 91.12 231 THR A N 1
ATOM 1884 C CA . THR A 1 231 ? -19.125 1.287 17.996 1.00 91.12 231 THR A CA 1
ATOM 1885 C C . THR A 1 231 ? -18.930 0.277 19.126 1.00 91.12 231 THR A C 1
ATOM 1887 O O . THR A 1 231 ? -19.922 -0.206 19.678 1.00 91.12 231 THR A O 1
ATOM 1890 N N . PHE A 1 232 ? -17.680 -0.062 19.445 1.00 91.12 232 PHE A N 1
ATOM 1891 C CA . PHE A 1 232 ? -17.314 -0.979 20.528 1.00 91.12 232 PHE A CA 1
ATOM 1892 C C . PHE A 1 232 ? -16.071 -0.486 21.296 1.00 91.12 232 PHE A C 1
ATOM 1894 O O . PHE A 1 232 ? -15.267 0.301 20.792 1.00 91.12 232 PHE A O 1
ATOM 1901 N N . GLY A 1 233 ? -15.902 -0.962 22.535 1.00 88.31 233 GLY A N 1
ATOM 1902 C CA . GLY A 1 233 ? -14.820 -0.548 23.443 1.00 88.31 233 GLY A CA 1
ATOM 1903 C C . GLY A 1 233 ? -15.138 0.698 24.285 1.00 88.31 233 GLY A C 1
ATOM 1904 O O . GLY A 1 233 ? -14.364 1.059 25.172 1.00 88.31 233 GLY A O 1
ATOM 1905 N N . GLU A 1 234 ? -16.304 1.318 24.083 1.00 87.88 234 GLU A N 1
ATOM 1906 C CA . GLU A 1 234 ? -16.756 2.538 24.758 1.00 87.88 234 GLU A CA 1
ATOM 1907 C C . GLU A 1 234 ? -16.834 2.394 26.278 1.00 87.88 234 GLU A C 1
ATOM 1909 O O . GLU A 1 234 ? -16.431 3.299 27.010 1.00 87.88 234 GLU A O 1
ATOM 1914 N N . ILE A 1 235 ? -17.281 1.232 26.764 1.00 83.75 235 ILE A N 1
ATOM 1915 C CA . ILE A 1 235 ? -17.420 0.957 28.198 1.00 83.75 235 ILE A CA 1
ATOM 1916 C C . ILE A 1 235 ? -16.044 0.965 28.862 1.00 83.75 235 ILE A C 1
ATOM 1918 O O . ILE A 1 235 ? -15.863 1.582 29.912 1.00 83.75 235 ILE A O 1
ATOM 1922 N N . GLY A 1 236 ? -15.068 0.305 28.237 1.00 84.19 236 GLY A N 1
ATOM 1923 C CA . GLY A 1 236 ? -13.709 0.248 28.751 1.00 84.19 236 GLY A CA 1
ATOM 1924 C C . GLY A 1 236 ? -13.070 1.634 28.801 1.00 84.19 236 GLY A C 1
ATOM 1925 O O . GLY A 1 236 ? -12.534 2.032 29.833 1.00 84.19 236 GLY A O 1
ATOM 1926 N N . VAL A 1 237 ? -13.192 2.409 27.722 1.00 87.50 237 VAL A N 1
ATOM 1927 C CA . VAL A 1 237 ? -12.573 3.737 27.611 1.00 87.50 237 VAL A CA 1
ATOM 1928 C C . VAL A 1 237 ? -13.177 4.746 28.596 1.00 87.50 237 VAL A C 1
ATOM 1930 O O . VAL A 1 237 ? -12.426 5.453 29.278 1.00 87.50 237 VAL A O 1
ATOM 1933 N N . LEU A 1 238 ? -14.511 4.800 28.698 1.00 86.56 238 LEU A N 1
ATOM 1934 C CA . LEU A 1 238 ? -15.227 5.794 29.506 1.00 86.56 238 LEU A CA 1
ATOM 1935 C C . LEU A 1 238 ? -15.246 5.448 31.001 1.00 86.56 238 LEU A C 1
ATOM 1937 O O . LEU A 1 238 ? -15.020 6.331 31.826 1.00 86.56 238 LEU A O 1
ATOM 1941 N N . TYR A 1 239 ? -15.453 4.177 31.366 1.00 85.56 239 TYR A N 1
ATOM 1942 C CA . TYR A 1 239 ? -15.482 3.746 32.772 1.00 85.56 239 TYR A CA 1
ATOM 1943 C C . TYR A 1 239 ? -14.131 3.260 33.303 1.00 85.56 239 TYR A C 1
ATOM 1945 O O . TYR A 1 239 ? -14.036 2.920 34.482 1.00 85.56 239 TYR A O 1
ATOM 1953 N N . ASN A 1 240 ? -13.094 3.218 32.461 1.00 85.50 240 ASN A N 1
ATOM 1954 C CA . ASN A 1 240 ? -11.770 2.705 32.813 1.00 85.50 240 ASN A CA 1
ATOM 1955 C C . ASN A 1 240 ? -11.829 1.285 33.415 1.00 85.50 240 ASN A C 1
ATOM 1957 O O . ASN A 1 240 ? -11.209 1.000 34.442 1.00 85.50 240 ASN A O 1
ATOM 1961 N N . LYS A 1 241 ? -12.625 0.404 32.796 1.00 85.38 241 LYS A N 1
ATOM 1962 C CA . LYS A 1 241 ? -12.794 -1.001 33.197 1.00 85.38 241 LYS A CA 1
ATOM 1963 C C . LYS A 1 241 ? -12.199 -1.942 32.155 1.00 85.38 241 LYS A C 1
ATOM 1965 O O . LYS A 1 241 ? -12.172 -1.625 30.972 1.00 85.38 241 LYS A O 1
ATOM 1970 N N . GLN A 1 242 ? -11.759 -3.114 32.603 1.00 87.19 242 GLN A N 1
ATOM 1971 C CA . GLN A 1 242 ? -11.303 -4.180 31.713 1.00 87.19 242 GLN A CA 1
ATOM 1972 C C . GLN A 1 242 ? -12.384 -4.574 30.702 1.00 87.19 242 GLN A C 1
ATOM 1974 O O . GLN A 1 242 ? -13.581 -4.533 31.007 1.00 87.19 242 GLN A O 1
ATOM 1979 N N . GLN A 1 243 ? -11.950 -4.969 29.506 1.00 85.62 243 GLN A N 1
ATOM 1980 C CA . GLN A 1 243 ? -12.861 -5.285 28.413 1.00 85.62 243 GLN A CA 1
ATOM 1981 C C . GLN A 1 243 ? -13.680 -6.555 28.716 1.00 85.62 243 GLN A C 1
ATOM 1983 O O . GLN A 1 243 ? -13.108 -7.595 29.050 1.00 85.62 243 GLN A O 1
ATOM 1988 N N . PRO A 1 244 ? -15.020 -6.508 28.609 1.00 84.38 244 PRO A N 1
ATOM 1989 C CA . PRO A 1 244 ? -15.884 -7.614 29.029 1.00 84.38 244 PRO A CA 1
ATOM 1990 C C . PRO A 1 244 ? -15.947 -8.787 28.035 1.00 84.38 244 PRO A C 1
ATOM 1992 O O . PRO A 1 244 ? -16.453 -9.855 28.393 1.00 84.38 244 PRO A O 1
ATOM 1995 N N . PHE A 1 245 ? -15.467 -8.591 26.805 1.00 89.25 245 PHE A N 1
ATOM 1996 C CA . PHE A 1 245 ? -15.480 -9.560 25.709 1.00 89.25 245 PHE A CA 1
ATOM 1997 C C . PHE A 1 245 ? -14.288 -9.332 24.767 1.00 89.25 245 PHE A C 1
ATOM 1999 O O . PHE A 1 245 ? -13.731 -8.237 24.706 1.00 89.25 245 PHE A O 1
ATOM 2006 N N . THR A 1 246 ? -13.938 -10.370 24.015 1.00 90.88 246 THR A N 1
ATOM 2007 C CA . THR A 1 246 ? -13.012 -10.337 22.879 1.00 90.88 246 THR A CA 1
ATOM 2008 C C . THR A 1 246 ? -13.772 -9.923 21.620 1.00 90.88 246 THR A C 1
ATOM 2010 O O . THR A 1 246 ? -14.911 -10.341 21.423 1.00 90.88 246 THR A O 1
ATOM 2013 N N . VAL A 1 247 ? -13.165 -9.125 20.745 1.00 92.62 247 VAL A N 1
ATOM 2014 C CA . VAL A 1 247 ? -13.743 -8.752 19.443 1.00 92.62 247 VAL A CA 1
ATOM 2015 C C . VAL A 1 247 ? -12.915 -9.381 18.340 1.00 92.62 247 VAL A C 1
ATOM 2017 O O . VAL A 1 247 ? -11.745 -9.038 18.180 1.00 92.62 247 VAL A O 1
ATOM 2020 N N . ARG A 1 248 ? -13.532 -10.274 17.563 1.00 91.75 248 ARG A N 1
ATOM 2021 C CA . ARG A 1 248 ? -12.886 -10.983 16.456 1.00 91.75 248 ARG A CA 1
ATOM 2022 C C . ARG A 1 248 ? -13.515 -10.590 15.130 1.00 91.75 248 ARG A C 1
ATOM 2024 O O . ARG A 1 248 ? -14.731 -10.650 14.971 1.00 91.75 248 ARG A O 1
ATOM 2031 N N . THR A 1 249 ? -12.705 -10.232 14.147 1.00 90.94 249 THR A N 1
ATOM 2032 C CA . THR A 1 249 ? -13.197 -9.966 12.791 1.00 90.94 249 THR A CA 1
ATOM 2033 C C . THR A 1 249 ? -13.691 -11.237 12.112 1.00 90.94 249 THR A C 1
ATOM 2035 O O . THR A 1 249 ? -13.084 -12.305 12.213 1.00 90.94 249 THR A O 1
ATOM 2038 N N . LYS A 1 250 ? -14.780 -11.129 11.354 1.00 88.88 250 LYS A N 1
ATOM 2039 C CA . LYS A 1 250 ? -15.312 -12.240 10.556 1.00 88.88 250 LYS A CA 1
ATOM 2040 C C . LYS A 1 250 ? -14.940 -12.123 9.081 1.00 88.88 250 LYS A C 1
ATOM 2042 O O . LYS A 1 250 ? -14.653 -13.126 8.430 1.00 88.88 250 LYS A O 1
ATOM 2047 N N . GLU A 1 251 ? -14.913 -10.897 8.577 1.00 87.44 251 GLU A N 1
ATOM 2048 C CA . GLU A 1 251 ? -14.512 -10.533 7.219 1.00 87.44 251 GLU A CA 1
ATOM 2049 C C . GLU A 1 251 ? -13.493 -9.387 7.249 1.00 87.44 251 GLU A C 1
ATOM 2051 O O . GLU A 1 251 ? -13.197 -8.843 8.317 1.00 87.44 251 GLU A O 1
ATOM 2056 N N . LEU A 1 252 ? -12.938 -9.031 6.085 1.00 85.31 252 LEU A N 1
ATOM 2057 C CA . LEU A 1 252 ? -12.073 -7.857 5.966 1.00 85.31 252 LEU A CA 1
ATOM 2058 C C . LEU A 1 252 ? -12.843 -6.629 6.461 1.00 85.31 252 LEU A C 1
ATOM 2060 O O . LEU A 1 252 ? -13.863 -6.267 5.878 1.00 85.31 252 LEU A O 1
ATOM 2064 N N . SER A 1 253 ? -12.355 -6.026 7.539 1.00 89.12 253 SER A N 1
ATOM 2065 C CA . SER A 1 253 ? -13.069 -4.975 8.255 1.00 89.12 253 SER A CA 1
ATOM 2066 C C . SER A 1 253 ? -12.233 -3.706 8.307 1.00 89.12 253 SER A C 1
ATOM 2068 O O . SER A 1 253 ? -11.050 -3.753 8.645 1.00 89.12 253 SER A O 1
ATOM 2070 N N . GLN A 1 254 ? -12.845 -2.571 7.979 1.00 90.31 254 GLN A N 1
ATOM 2071 C CA . GLN A 1 254 ? -12.240 -1.257 8.175 1.00 90.31 254 GLN A CA 1
ATOM 2072 C C . GLN A 1 254 ? -12.757 -0.678 9.487 1.00 90.31 254 GLN A C 1
ATOM 2074 O O . GLN A 1 254 ? -13.962 -0.465 9.642 1.00 90.31 254 GLN A O 1
ATOM 2079 N N . ILE A 1 255 ? -11.848 -0.423 10.422 1.00 92.19 255 ILE A N 1
ATOM 2080 C CA . ILE A 1 255 ? -12.167 0.007 11.781 1.00 92.19 255 ILE A CA 1
ATOM 2081 C C . ILE A 1 255 ? -11.443 1.325 12.049 1.00 92.19 255 ILE A C 1
ATOM 2083 O O . ILE A 1 255 ? -10.238 1.445 11.835 1.00 92.19 255 ILE A O 1
ATOM 2087 N N . LEU A 1 256 ? -12.188 2.328 12.504 1.00 92.56 256 LEU A N 1
ATOM 2088 C CA . LEU A 1 256 ? -11.625 3.568 13.022 1.00 92.56 256 LEU A CA 1
ATOM 2089 C C . LEU A 1 256 ? -11.245 3.361 14.477 1.00 92.56 256 LEU A C 1
ATOM 2091 O O . LEU A 1 256 ? -12.068 2.905 15.270 1.00 92.56 256 LEU A O 1
ATOM 2095 N N . ARG A 1 257 ? -10.025 3.738 14.820 1.00 92.62 257 ARG A N 1
ATOM 2096 C CA . ARG A 1 257 ? -9.473 3.708 16.162 1.00 92.62 257 ARG A CA 1
ATOM 2097 C C . ARG A 1 257 ? -9.345 5.131 16.682 1.00 92.62 257 ARG A C 1
ATOM 2099 O O . ARG A 1 257 ? -8.824 6.015 16.004 1.00 92.62 257 ARG A O 1
ATOM 2106 N N . LEU A 1 258 ? -9.807 5.336 17.905 1.00 93.44 258 LEU A N 1
ATOM 2107 C CA . LEU A 1 258 ? -9.646 6.577 18.643 1.00 93.44 258 LEU A CA 1
ATOM 2108 C C . LEU A 1 258 ? -9.044 6.267 20.009 1.00 93.44 258 LEU A C 1
ATOM 2110 O O . LEU A 1 258 ? -9.644 5.547 20.807 1.00 93.44 258 LEU A O 1
ATOM 2114 N N . SER A 1 259 ? -7.887 6.851 20.307 1.00 93.25 259 SER A N 1
ATOM 2115 C CA . SER A 1 259 ? -7.240 6.609 21.592 1.00 93.25 259 SER A CA 1
ATOM 2116 C C . SER A 1 259 ? -8.021 7.202 22.758 1.00 93.25 259 SER A C 1
ATOM 2118 O O . SER A 1 259 ? -8.572 8.305 22.669 1.00 93.25 259 SER A O 1
ATOM 2120 N N . ARG A 1 260 ? -8.012 6.501 23.899 1.00 91.69 260 ARG A N 1
ATOM 2121 C CA . ARG A 1 260 ? -8.572 7.006 25.157 1.00 91.69 260 ARG A CA 1
ATOM 2122 C C . ARG A 1 260 ? -7.996 8.369 25.523 1.00 91.69 260 ARG A C 1
ATOM 2124 O O . ARG A 1 260 ? -8.734 9.228 25.995 1.00 91.69 260 ARG A O 1
ATOM 2131 N N . THR A 1 261 ? -6.695 8.572 25.332 1.00 92.44 261 THR A N 1
ATOM 2132 C CA . THR A 1 261 ? -6.038 9.848 25.648 1.00 92.44 261 THR A CA 1
ATOM 2133 C C . THR A 1 261 ? -6.586 10.969 24.771 1.00 92.44 261 THR A C 1
ATOM 2135 O O . THR A 1 261 ? -7.010 11.993 25.302 1.00 92.44 261 THR A O 1
ATOM 2138 N N . SER A 1 262 ? -6.672 10.753 23.457 1.00 93.06 262 SER A N 1
ATOM 2139 C CA . SER A 1 262 ? -7.224 11.723 22.507 1.00 93.06 262 SER A CA 1
ATOM 2140 C C . SER A 1 262 ? -8.695 12.039 22.792 1.00 93.06 262 SER A C 1
ATOM 2142 O O . SER A 1 262 ? -9.065 13.213 22.821 1.00 93.06 262 SER A O 1
ATOM 2144 N N . LEU A 1 263 ? -9.521 11.029 23.097 1.00 92.81 263 LEU A N 1
ATOM 2145 C CA . LEU A 1 263 ? -10.925 11.237 23.470 1.00 92.81 263 LEU A CA 1
ATOM 2146 C C . LEU A 1 263 ? -11.054 12.062 24.758 1.00 92.81 263 LEU A C 1
ATOM 2148 O O . LEU A 1 263 ? -11.804 13.035 24.796 1.00 92.81 263 LEU A O 1
ATOM 2152 N N . MET A 1 264 ? -10.313 11.704 25.810 1.00 91.69 264 MET A N 1
ATOM 2153 C CA . MET A 1 264 ? -10.370 12.418 27.090 1.00 91.69 264 MET A CA 1
ATOM 2154 C C . MET A 1 264 ? -9.862 13.857 26.960 1.00 91.69 264 MET A C 1
ATOM 2156 O O . MET A 1 264 ? -10.458 14.761 27.538 1.00 91.69 264 MET A O 1
ATOM 2160 N N . ASN A 1 265 ? -8.824 14.093 26.154 1.00 92.50 265 ASN A N 1
ATOM 2161 C CA . ASN A 1 265 ? -8.325 15.437 25.862 1.00 92.50 265 ASN A CA 1
ATOM 2162 C C . ASN A 1 265 ? -9.368 16.281 25.109 1.00 92.50 265 ASN A C 1
ATOM 2164 O O . ASN A 1 265 ? -9.566 17.450 25.438 1.00 92.50 265 ASN A O 1
ATOM 2168 N N . ALA A 1 266 ? -10.074 15.696 24.136 1.00 92.06 266 ALA A N 1
ATOM 2169 C CA . ALA A 1 266 ? -11.150 16.380 23.419 1.00 92.06 266 ALA A CA 1
ATOM 2170 C C . ALA A 1 266 ? -12.333 16.725 24.342 1.00 92.06 266 ALA A C 1
ATOM 2172 O O . ALA A 1 266 ? -12.896 17.817 24.240 1.00 92.06 266 ALA A O 1
ATOM 2173 N N . ILE A 1 267 ? -12.680 15.823 25.270 1.00 92.12 267 ILE A N 1
ATOM 2174 C CA . ILE A 1 267 ? -13.726 16.049 26.279 1.00 92.12 267 ILE A CA 1
ATOM 2175 C C . ILE A 1 267 ? -13.308 17.144 27.270 1.00 92.12 267 ILE A C 1
ATOM 2177 O O . ILE A 1 267 ? -14.122 17.991 27.621 1.00 92.12 267 ILE A O 1
ATOM 2181 N N . GLN A 1 268 ? -12.045 17.169 27.702 1.00 90.94 268 GLN A N 1
ATOM 2182 C CA . GLN A 1 268 ? -11.532 18.228 28.580 1.00 90.94 268 GLN A CA 1
ATOM 2183 C C . GLN A 1 268 ? -11.550 19.602 27.902 1.00 90.94 268 GLN A C 1
ATOM 2185 O O . GLN A 1 268 ? -11.849 20.597 28.557 1.00 90.94 268 GLN A O 1
ATOM 2190 N N . ALA A 1 269 ? -11.268 19.659 26.597 1.00 91.38 269 ALA A N 1
ATOM 2191 C CA . ALA A 1 269 ? -11.357 20.891 25.817 1.00 91.38 269 ALA A CA 1
ATOM 2192 C C . ALA A 1 269 ? -12.809 21.371 25.618 1.00 91.38 269 ALA A C 1
ATOM 2194 O O . ALA A 1 269 ? -13.041 22.571 25.507 1.00 91.38 269 ALA A O 1
ATOM 2195 N N . ASN A 1 270 ? -13.781 20.451 25.604 1.00 91.38 270 ASN A N 1
ATOM 2196 C CA . ASN A 1 270 ? -15.201 20.736 25.386 1.00 91.38 270 ASN A CA 1
ATOM 2197 C C . ASN A 1 270 ? -16.062 20.037 26.458 1.00 91.38 270 ASN A C 1
ATOM 2199 O O . ASN A 1 270 ? -16.679 19.001 26.180 1.00 91.38 270 ASN A O 1
ATOM 2203 N N . PRO A 1 271 ? -16.138 20.579 27.687 1.00 89.75 271 PRO A N 1
ATOM 2204 C CA . PRO A 1 271 ? -16.792 19.908 28.814 1.00 89.75 271 PRO A CA 1
ATOM 2205 C C . PRO A 1 271 ? -18.294 19.653 28.601 1.00 89.75 271 PRO A C 1
ATOM 2207 O O . PRO A 1 271 ? -18.856 18.747 29.214 1.00 89.75 271 PRO A O 1
ATOM 2210 N N . GLU A 1 272 ? -18.940 20.395 27.698 1.00 90.81 272 GLU A N 1
ATOM 2211 C CA . GLU A 1 272 ? -20.343 20.195 27.308 1.00 90.81 272 GLU A CA 1
ATOM 2212 C C . GLU A 1 272 ? -20.592 18.844 26.615 1.00 90.81 272 GLU A C 1
ATOM 2214 O O . GLU A 1 272 ? -21.702 18.313 26.673 1.00 90.81 272 GLU A O 1
ATOM 2219 N N . ALA A 1 273 ? -19.564 18.243 26.002 1.00 90.44 273 ALA A N 1
ATOM 2220 C CA . ALA A 1 273 ? -19.684 16.962 25.311 1.00 90.44 273 ALA A CA 1
ATOM 2221 C C . ALA A 1 273 ? -19.822 15.773 26.280 1.00 90.44 273 ALA A C 1
ATOM 2223 O O . ALA A 1 273 ? -20.513 14.803 25.967 1.00 90.44 273 ALA A O 1
ATOM 2224 N N . ALA A 1 274 ? -19.208 15.841 27.469 1.00 89.12 274 ALA A N 1
ATOM 2225 C CA . ALA A 1 274 ? -19.210 14.750 28.450 1.00 89.12 274 ALA A CA 1
ATOM 2226 C C . ALA A 1 274 ? -20.620 14.264 28.852 1.00 89.12 274 ALA A C 1
ATOM 2228 O O . ALA A 1 274 ? -20.885 13.064 28.725 1.00 89.12 274 ALA A O 1
ATOM 2229 N N . PRO A 1 275 ? -21.547 15.131 29.316 1.00 90.31 275 PRO A N 1
ATOM 2230 C CA . PRO A 1 275 ? -22.880 14.685 29.722 1.00 90.31 275 PRO A CA 1
ATOM 2231 C C . PRO A 1 275 ? -23.692 14.114 28.553 1.00 90.31 275 PRO A C 1
ATOM 2233 O O . PRO A 1 275 ? -24.459 13.173 28.754 1.00 90.31 275 PRO A O 1
ATOM 2236 N N . ILE A 1 276 ? -23.498 14.632 27.335 1.00 91.81 276 ILE A N 1
ATOM 2237 C CA . ILE A 1 276 ? -24.182 14.152 26.126 1.00 91.81 276 ILE A CA 1
ATOM 2238 C C . ILE A 1 276 ? -23.711 12.736 25.786 1.00 91.81 276 ILE A C 1
ATOM 2240 O O . ILE A 1 276 ? -24.534 11.836 25.640 1.00 91.81 276 ILE A O 1
ATOM 2244 N N . ILE A 1 277 ? -22.393 12.514 25.748 1.00 90.56 277 ILE A N 1
ATOM 2245 C CA . ILE A 1 277 ? -21.791 11.201 25.470 1.00 90.56 277 ILE A CA 1
ATOM 2246 C C . ILE A 1 277 ? -22.240 10.166 26.512 1.00 90.56 277 ILE A C 1
ATOM 2248 O O . ILE A 1 277 ? -22.647 9.060 26.155 1.00 90.56 277 ILE A O 1
ATOM 2252 N N . MET A 1 278 ? -22.228 10.529 27.799 1.00 87.69 278 MET A N 1
ATOM 2253 C CA . MET A 1 278 ? -22.684 9.640 28.875 1.00 87.69 278 MET A CA 1
ATOM 2254 C C . MET A 1 278 ? -24.183 9.330 28.779 1.00 87.69 278 MET A C 1
ATOM 2256 O O . MET A 1 278 ? -24.594 8.193 29.015 1.00 87.69 278 MET A O 1
ATOM 2260 N N . SER A 1 279 ? -25.003 10.315 28.402 1.00 88.38 279 SER A N 1
ATOM 2261 C CA . SER A 1 279 ? -26.436 10.113 28.178 1.00 88.38 279 SER A CA 1
ATOM 2262 C C . SER A 1 279 ? -26.698 9.180 26.995 1.00 88.38 279 SER A C 1
ATOM 2264 O O . SER A 1 279 ? -27.492 8.249 27.129 1.00 88.38 279 SER A O 1
ATOM 2266 N N . ASN A 1 280 ? -25.989 9.367 25.880 1.00 88.50 280 ASN A N 1
ATOM 2267 C CA . ASN A 1 280 ? -26.092 8.511 24.700 1.00 88.50 280 ASN A CA 1
ATOM 2268 C C . ASN A 1 280 ? -25.696 7.064 25.012 1.00 88.50 280 ASN A C 1
ATOM 2270 O O . ASN A 1 280 ? -26.386 6.130 24.602 1.00 88.50 280 ASN A O 1
ATOM 2274 N N . LEU A 1 281 ? -24.623 6.871 25.788 1.00 86.25 281 LEU A N 1
ATOM 2275 C CA . LEU A 1 281 ? -24.189 5.548 26.230 1.00 86.25 281 LEU A CA 1
ATOM 2276 C C . LEU A 1 281 ? -25.259 4.845 27.074 1.00 86.25 281 LEU A C 1
ATOM 2278 O O . LEU A 1 281 ? -25.527 3.660 26.879 1.00 86.25 281 LEU A O 1
ATOM 2282 N N . PHE A 1 282 ? -25.887 5.580 27.993 1.00 83.56 282 PHE A N 1
ATOM 2283 C CA . PHE A 1 282 ? -26.958 5.049 28.830 1.00 83.56 282 PHE A CA 1
ATOM 2284 C C . PHE A 1 282 ? -28.211 4.711 28.007 1.00 83.56 282 PHE A C 1
ATOM 2286 O O . PHE A 1 282 ? -28.785 3.636 28.174 1.00 83.56 282 PHE A O 1
ATOM 2293 N N . MET A 1 283 ? -28.606 5.588 27.076 1.00 79.62 283 MET A N 1
ATOM 2294 C CA . MET A 1 283 ? -29.765 5.373 26.199 1.00 79.62 283 MET A CA 1
ATO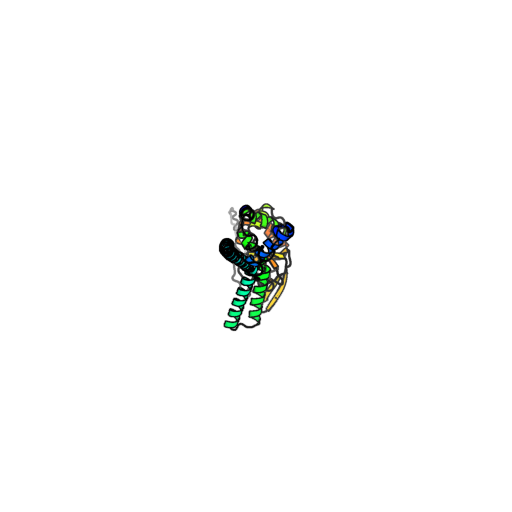M 2295 C C . MET A 1 283 ? -29.589 4.187 25.249 1.00 79.62 283 MET A C 1
ATOM 2297 O O . MET A 1 283 ? -30.566 3.509 24.942 1.00 79.62 283 MET A O 1
ATOM 2301 N N . ALA A 1 284 ? -28.363 3.905 24.804 1.00 75.00 284 ALA A N 1
ATOM 2302 C CA . ALA A 1 284 ? -28.085 2.790 23.905 1.00 75.00 284 ALA A CA 1
ATOM 2303 C C . ALA A 1 284 ? -28.312 1.409 24.549 1.00 75.00 284 ALA A C 1
ATOM 2305 O O . ALA A 1 284 ? -28.243 0.400 23.849 1.00 75.00 284 ALA A O 1
ATOM 2306 N N . GLY A 1 285 ? -28.535 1.327 25.870 1.00 61.78 285 GLY A N 1
ATOM 2307 C CA . GLY A 1 285 ? -28.772 0.058 26.568 1.00 61.78 285 GLY A CA 1
ATOM 2308 C C . GLY A 1 285 ? -27.600 -0.930 26.477 1.00 61.78 285 GLY A C 1
ATOM 2309 O O . GLY A 1 285 ? -27.734 -2.084 26.874 1.00 61.78 285 GLY A O 1
ATOM 2310 N N . ARG A 1 286 ? -26.436 -0.485 25.973 1.00 61.81 286 ARG A N 1
ATOM 2311 C CA . ARG A 1 286 ? -25.181 -1.252 25.901 1.00 61.81 286 ARG A CA 1
ATOM 2312 C C . ARG A 1 286 ? -24.425 -1.286 27.222 1.00 61.81 286 ARG A C 1
ATOM 2314 O O . ARG A 1 286 ? -23.360 -1.881 27.305 1.00 61.81 286 ARG A O 1
ATOM 2321 N N . LEU A 1 287 ? -25.007 -0.716 28.271 1.00 46.53 287 LEU A N 1
ATOM 2322 C CA . LEU A 1 287 ? -24.814 -1.190 29.630 1.00 46.53 287 LEU A CA 1
ATOM 2323 C C . LEU A 1 287 ? -25.790 -2.363 29.830 1.00 46.53 287 LEU A C 1
ATOM 2325 O O . LEU A 1 287 ? -26.895 -2.135 30.323 1.00 46.53 287 LEU A O 1
ATOM 2329 N N . PRO A 1 288 ? -25.453 -3.619 29.463 1.00 39.59 288 PRO A N 1
ATOM 2330 C CA . PRO A 1 288 ? -26.192 -4.732 30.030 1.00 39.59 288 PRO A CA 1
ATOM 2331 C C . PRO A 1 288 ? -26.039 -4.640 31.546 1.00 39.59 288 PRO A C 1
ATOM 2333 O O . PRO A 1 288 ? -25.037 -4.091 32.017 1.00 39.59 288 PRO A O 1
ATOM 2336 N N . ASN A 1 289 ? -27.012 -5.195 32.268 1.00 37.09 289 ASN A N 1
ATOM 2337 C CA . ASN A 1 289 ? -27.101 -5.434 33.716 1.00 37.09 289 ASN A CA 1
ATOM 2338 C C . ASN A 1 289 ? -25.828 -6.066 34.340 1.00 37.09 289 ASN A C 1
ATOM 2340 O O . ASN A 1 289 ? -25.849 -7.117 34.970 1.00 37.09 289 ASN A O 1
ATOM 2344 N N . THR A 1 290 ? -24.679 -5.431 34.160 1.00 37.91 290 THR A N 1
ATOM 2345 C CA . THR A 1 290 ? -23.355 -5.777 34.677 1.00 37.91 290 THR A CA 1
ATOM 2346 C C . THR A 1 290 ? -23.195 -5.257 36.094 1.00 37.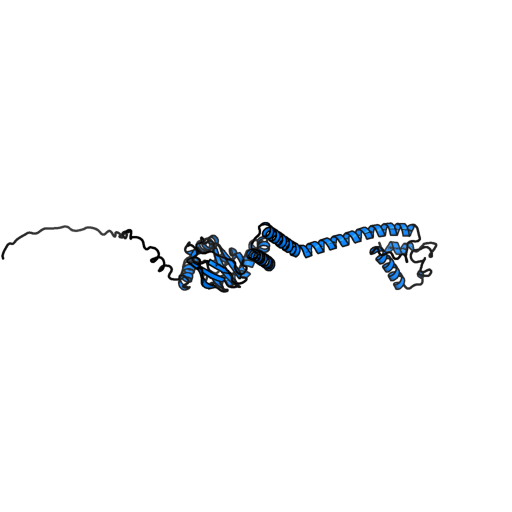91 290 THR A C 1
ATOM 2348 O O . THR A 1 290 ? -22.342 -5.750 36.825 1.00 37.91 290 THR A O 1
ATOM 2351 N N . PHE A 1 291 ? -24.069 -4.337 36.511 1.00 37.75 291 PHE A N 1
ATOM 2352 C CA . PHE A 1 291 ? -24.268 -4.016 37.917 1.00 37.75 291 PHE A CA 1
ATOM 2353 C C . PHE A 1 291 ? -24.954 -5.156 38.690 1.00 37.75 291 PHE A C 1
ATOM 2355 O O . PHE A 1 291 ? -24.606 -5.357 39.850 1.00 37.75 291 PHE A O 1
ATOM 2362 N N . ASP A 1 292 ? -25.798 -5.981 38.056 1.00 32.28 292 ASP A N 1
ATOM 2363 C CA . ASP A 1 292 ? -26.479 -7.091 38.749 1.00 32.28 292 ASP A CA 1
ATOM 2364 C C . ASP A 1 292 ? -25.668 -8.398 38.786 1.00 32.28 292 ASP A C 1
ATOM 2366 O O . ASP A 1 292 ? -25.922 -9.260 39.622 1.00 32.28 292 ASP A O 1
ATOM 2370 N N . MET A 1 293 ? -24.631 -8.552 37.952 1.00 36.88 293 MET A N 1
ATOM 2371 C CA . MET A 1 293 ? -23.794 -9.767 37.937 1.00 36.88 293 MET A CA 1
ATOM 2372 C C . MET A 1 293 ? -22.495 -9.677 38.755 1.00 36.88 293 MET A C 1
ATOM 2374 O O . MET A 1 293 ? -21.755 -10.657 38.817 1.00 36.88 293 MET A O 1
ATOM 2378 N N . GLN A 1 294 ? -22.211 -8.554 39.428 1.00 35.19 294 GLN A N 1
ATOM 2379 C CA . GLN A 1 294 ? -21.104 -8.478 40.399 1.00 35.19 294 GLN A CA 1
ATOM 2380 C C . GLN A 1 294 ? -21.522 -8.831 41.838 1.00 35.19 294 GLN A C 1
ATOM 2382 O O . GLN A 1 294 ? -20.652 -9.131 42.652 1.00 35.19 294 GLN A O 1
ATOM 2387 N N . GLN A 1 295 ? -22.822 -8.902 42.158 1.00 34.22 295 GLN A N 1
ATOM 2388 C CA . GLN A 1 295 ? -23.267 -9.394 43.475 1.00 34.22 295 GLN A CA 1
ATOM 2389 C C . GLN A 1 295 ? -23.213 -10.924 43.607 1.00 34.22 295 GLN A C 1
ATOM 2391 O O . GLN A 1 295 ? -23.137 -11.431 44.721 1.00 34.22 295 GLN A O 1
ATOM 2396 N N . GLN A 1 296 ? -23.165 -11.674 42.501 1.00 29.97 296 GLN A N 1
ATOM 2397 C CA . GLN A 1 296 ? -23.075 -13.142 42.539 1.00 29.97 296 GLN A CA 1
ATOM 2398 C C . GLN A 1 296 ? -21.646 -13.705 42.511 1.00 29.97 296 GLN A C 1
ATOM 2400 O O . GLN A 1 296 ? -21.480 -14.906 42.705 1.00 29.97 296 GLN A O 1
ATOM 2405 N N . GLN A 1 297 ? -20.615 -12.868 42.336 1.00 33.31 297 GLN A N 1
ATOM 2406 C CA . GLN A 1 297 ? -19.210 -13.296 42.453 1.00 33.31 297 GLN A CA 1
ATOM 2407 C C . GLN A 1 297 ? -18.546 -12.933 43.791 1.00 33.31 297 GLN A C 1
ATOM 2409 O O . GLN A 1 297 ? -17.512 -13.510 44.110 1.00 33.31 297 GLN A O 1
ATOM 2414 N N . ASN A 1 298 ? -19.159 -12.084 44.625 1.00 30.36 298 ASN A N 1
ATOM 2415 C CA . ASN A 1 298 ? -18.700 -11.835 45.997 1.00 30.36 298 ASN A CA 1
ATOM 2416 C C . ASN A 1 298 ? -19.562 -12.585 47.024 1.00 30.36 298 ASN A C 1
ATOM 2418 O O . ASN A 1 298 ? -20.218 -12.000 47.882 1.00 30.36 298 ASN A O 1
ATOM 2422 N N . GLY A 1 299 ? -19.529 -13.916 46.953 1.00 32.03 299 GLY A N 1
ATOM 2423 C CA . GLY A 1 299 ? -19.879 -14.777 48.080 1.00 32.03 299 GLY A CA 1
ATOM 2424 C C . GLY A 1 299 ? -18.709 -14.848 49.061 1.00 32.03 299 GLY A C 1
ATOM 2425 O O . GLY A 1 299 ? -17.934 -15.798 49.023 1.00 32.03 299 GLY A O 1
ATOM 2426 N N . GLY A 1 300 ? -18.557 -13.839 49.920 1.00 27.23 300 GLY A N 1
ATOM 2427 C CA . GLY A 1 300 ? -17.524 -13.828 50.957 1.00 27.23 300 GLY A CA 1
ATOM 2428 C C . GLY A 1 300 ? -17.697 -12.682 51.952 1.00 27.23 300 GLY A C 1
ATOM 2429 O O . GLY A 1 300 ? -17.333 -11.561 51.633 1.00 27.23 300 GLY A O 1
ATOM 2430 N N . CYS A 1 301 ? -18.254 -13.016 53.125 1.00 25.56 301 CYS A N 1
ATOM 2431 C CA . CYS A 1 301 ? -18.364 -12.278 54.400 1.00 25.56 301 CYS A CA 1
ATOM 2432 C C . CYS A 1 301 ? -18.614 -10.748 54.391 1.00 25.56 301 CYS A C 1
ATOM 2434 O O . CYS A 1 301 ? -17.797 -9.984 53.882 1.00 25.56 301 CYS A O 1
ATOM 2436 N N . PRO A 1 302 ? -19.657 -10.249 55.089 1.00 30.80 302 PRO A N 1
ATOM 2437 C CA . PRO A 1 302 ? -19.877 -8.815 55.221 1.00 30.80 302 PRO A CA 1
ATOM 2438 C C . PRO A 1 302 ? -18.885 -8.211 56.224 1.00 30.80 302 PRO A C 1
ATOM 2440 O O . PRO A 1 302 ? -18.961 -8.477 57.423 1.00 30.80 302 PRO A O 1
ATOM 2443 N N . LEU A 1 303 ? -17.978 -7.359 55.741 1.00 27.33 303 LEU A N 1
ATOM 2444 C CA . LEU A 1 303 ? -17.387 -6.323 56.580 1.00 27.33 303 LEU A CA 1
ATOM 2445 C C . LEU A 1 303 ? -18.356 -5.144 56.621 1.00 27.33 303 LEU A C 1
ATOM 2447 O O . LEU A 1 303 ? -18.588 -4.444 55.638 1.00 27.33 303 LEU A O 1
ATOM 2451 N N . GLU A 1 304 ? -18.944 -5.000 57.796 1.00 26.11 304 GLU A N 1
ATOM 2452 C CA . GLU A 1 304 ? -19.724 -3.874 58.273 1.00 26.11 304 GLU A CA 1
ATOM 2453 C C . GLU A 1 304 ? -19.022 -2.546 57.951 1.00 26.11 304 GLU A C 1
ATOM 2455 O O . GLU A 1 304 ? -17.915 -2.281 58.420 1.00 26.11 304 GLU A O 1
ATOM 2460 N N . TYR A 1 305 ? -19.661 -1.705 57.134 1.00 25.86 305 TYR A N 1
ATOM 2461 C CA . TYR A 1 305 ? -19.226 -0.327 56.929 1.00 25.86 305 TYR A CA 1
ATOM 2462 C C . TYR A 1 305 ? -20.382 0.625 57.222 1.00 25.86 305 TYR A C 1
ATOM 2464 O O . TYR A 1 305 ? -21.391 0.676 56.517 1.00 25.86 305 TYR A O 1
ATOM 2472 N N . GLN A 1 306 ? -20.216 1.346 58.328 1.00 24.61 306 GLN A N 1
ATOM 2473 C CA . GLN A 1 306 ? -21.115 2.362 58.850 1.00 24.61 306 GLN A CA 1
ATOM 2474 C C . GLN A 1 306 ? -21.330 3.496 57.841 1.00 24.61 306 GLN A C 1
ATOM 2476 O O . GLN A 1 306 ? -20.393 4.096 57.319 1.00 24.61 306 GLN A O 1
ATOM 2481 N N . SER A 1 307 ? -22.598 3.835 57.631 1.00 24.30 307 SER A N 1
ATOM 2482 C CA . SER A 1 307 ? -23.052 5.035 56.930 1.00 24.30 307 SER A CA 1
ATOM 2483 C C . SER A 1 307 ? -22.552 6.321 57.617 1.00 24.30 307 SER A C 1
ATOM 2485 O O . SER A 1 307 ? -22.762 6.461 58.829 1.00 24.30 307 SER A O 1
ATOM 2487 N N . PRO A 1 308 ? -21.982 7.306 56.895 1.00 28.55 308 PRO A N 1
ATOM 2488 C CA . PRO A 1 308 ? -21.643 8.594 57.484 1.00 28.55 308 PRO A CA 1
ATOM 2489 C C . PRO A 1 308 ? -22.917 9.431 57.680 1.00 28.55 308 PRO A C 1
ATOM 2491 O O . PRO A 1 308 ? -23.573 9.845 56.725 1.00 28.55 308 PRO A O 1
ATOM 2494 N N . LYS A 1 309 ? -23.279 9.681 58.944 1.00 29.00 309 LYS A N 1
ATOM 2495 C CA . LYS A 1 309 ? -24.325 10.642 59.315 1.00 29.00 309 LYS A CA 1
ATOM 2496 C C . LYS A 1 309 ? -23.842 12.059 58.992 1.00 29.00 309 LYS A C 1
ATOM 2498 O O . LYS A 1 309 ? -22.861 12.520 59.572 1.00 29.00 309 LYS A O 1
ATOM 2503 N N . LEU A 1 310 ? -24.562 12.766 58.118 1.00 28.66 310 LEU A N 1
ATOM 2504 C CA . LEU A 1 310 ? -24.472 14.223 58.014 1.00 28.66 310 LEU A CA 1
ATOM 2505 C C . LEU A 1 310 ? -24.924 14.845 59.343 1.00 28.66 310 LEU A C 1
ATOM 2507 O O . LEU A 1 310 ? -26.092 14.751 59.722 1.00 28.66 310 LEU A O 1
ATOM 2511 N N . ALA A 1 311 ? -23.994 15.486 60.047 1.00 28.23 311 ALA A N 1
ATOM 2512 C CA . ALA A 1 311 ? -24.279 16.291 61.224 1.00 28.23 311 ALA A CA 1
ATOM 2513 C C . ALA A 1 311 ? -24.839 17.656 60.793 1.00 28.23 311 ALA A C 1
ATOM 2515 O O . ALA A 1 311 ? -24.102 18.523 60.329 1.00 28.23 311 ALA A O 1
ATOM 2516 N N . PHE A 1 312 ? -26.145 17.858 60.969 1.00 29.48 312 PHE A N 1
ATOM 2517 C CA . PHE A 1 312 ? -26.738 19.193 61.018 1.00 29.48 312 PHE A CA 1
ATOM 2518 C C . PHE A 1 312 ? -26.751 19.665 62.472 1.00 29.48 312 PHE A C 1
ATOM 2520 O O . PHE A 1 312 ? -27.494 19.146 63.303 1.00 29.48 312 PHE A O 1
ATOM 2527 N N . ALA A 1 313 ? -25.916 20.656 62.775 1.00 28.88 313 ALA A N 1
ATOM 2528 C CA . ALA A 1 313 ? -25.949 21.378 64.036 1.00 28.88 313 ALA A CA 1
ATOM 2529 C C . ALA A 1 313 ? -27.156 22.331 64.064 1.00 28.88 313 ALA A C 1
ATOM 2531 O O . ALA A 1 313 ? -27.315 23.173 63.179 1.00 28.88 313 ALA A O 1
ATOM 2532 N N . ARG A 1 314 ? -27.985 22.230 65.108 1.00 29.23 314 ARG A N 1
ATOM 2533 C CA . ARG A 1 314 ? -28.880 23.301 65.568 1.00 29.23 314 ARG A CA 1
ATOM 2534 C C . ARG A 1 314 ? -28.863 23.369 67.102 1.00 29.23 314 ARG A C 1
ATOM 2536 O O . ARG A 1 314 ? -28.561 22.363 67.741 1.00 29.23 314 ARG A O 1
ATOM 2543 N N . PRO A 1 315 ? -29.094 24.558 67.681 1.00 30.67 315 PRO A N 1
ATOM 2544 C CA . PRO A 1 315 ? -28.540 24.947 68.970 1.00 30.67 315 PRO A CA 1
ATOM 2545 C C . PRO A 1 315 ? -29.428 24.572 70.161 1.00 30.67 315 PRO A C 1
ATOM 2547 O O . PRO A 1 315 ? -30.649 24.490 70.052 1.00 30.67 315 PRO A O 1
ATOM 2550 N N . SER A 1 316 ? -28.780 24.388 71.311 1.00 27.61 316 SER A N 1
ATOM 2551 C CA . SER A 1 316 ? -29.387 24.169 72.622 1.00 27.61 316 SER A CA 1
ATOM 2552 C C . SER A 1 316 ? -29.920 25.472 73.226 1.00 27.61 316 SER A C 1
ATOM 2554 O O . SER A 1 316 ? -29.156 26.420 73.420 1.00 27.61 316 SER A O 1
ATOM 2556 N N . SER A 1 317 ? -31.191 25.488 73.619 1.00 29.78 317 SER A N 1
ATOM 2557 C CA . SER A 1 317 ? -31.751 26.479 74.544 1.00 29.78 317 SER A CA 1
ATOM 2558 C C . SER A 1 317 ? -32.871 25.860 75.387 1.00 29.78 317 SER A C 1
ATOM 2560 O O . SER A 1 317 ? -33.685 25.129 74.826 1.00 29.78 317 SER A O 1
ATOM 2562 N N . ALA A 1 318 ? -32.921 26.255 76.671 1.00 31.20 318 ALA A N 1
ATOM 2563 C CA . ALA A 1 318 ? -33.879 25.913 77.747 1.00 31.20 318 ALA A CA 1
ATOM 2564 C C . ALA A 1 318 ? -33.557 24.583 78.482 1.00 31.20 318 ALA A C 1
ATOM 2566 O O . ALA A 1 318 ? -33.483 23.543 77.847 1.00 31.20 318 ALA A O 1
ATOM 2567 N N . GLY A 1 319 ? -33.290 24.484 79.799 1.00 29.14 319 GLY A N 1
ATOM 2568 C CA . GLY A 1 319 ? -33.678 25.309 80.958 1.00 29.14 319 GLY A CA 1
ATOM 2569 C C . GLY A 1 319 ? -35.189 25.181 81.180 1.00 29.14 319 GLY A C 1
ATOM 2570 O O . GLY A 1 319 ? -35.934 25.752 80.404 1.00 29.14 319 GLY A O 1
ATOM 2571 N N . THR A 1 320 ? -35.763 24.499 82.177 1.00 31.23 320 THR A N 1
ATOM 2572 C CA . THR A 1 320 ? -35.667 24.726 83.636 1.00 31.23 320 THR A CA 1
ATOM 2573 C C . THR A 1 320 ? -36.663 23.763 84.344 1.00 31.23 320 THR A C 1
ATOM 2575 O O . THR A 1 320 ? -37.692 23.473 83.745 1.00 31.23 320 THR A O 1
ATOM 2578 N N . ALA A 1 321 ? -36.389 23.378 85.609 1.00 31.55 321 ALA A N 1
ATOM 2579 C CA . ALA A 1 321 ? -37.302 22.937 86.706 1.00 31.55 321 ALA A CA 1
ATOM 2580 C C . ALA A 1 321 ? -38.189 21.667 86.524 1.00 31.55 321 ALA A C 1
ATOM 2582 O O . ALA A 1 321 ? -38.935 21.564 85.564 1.00 31.55 321 ALA A O 1
ATOM 2583 N N . ALA A 1 322 ? -38.120 20.595 87.338 1.00 30.36 322 ALA A N 1
ATOM 2584 C CA . ALA A 1 322 ? -38.275 20.402 88.802 1.00 30.36 322 ALA A CA 1
ATOM 2585 C C . ALA A 1 322 ? -39.735 20.481 89.310 1.00 30.36 322 ALA A C 1
ATOM 2587 O O . ALA A 1 322 ? -40.255 21.582 89.301 1.00 30.36 322 ALA A O 1
ATOM 2588 N N . TRP A 1 323 ? -40.321 19.347 89.765 1.00 31.19 323 TRP A N 1
ATOM 2589 C CA . TRP A 1 323 ? -41.371 19.119 90.812 1.00 31.19 323 TRP A CA 1
ATOM 2590 C C . TRP A 1 323 ? -41.565 17.573 90.977 1.00 31.19 323 TRP A C 1
ATOM 2592 O O . TRP A 1 323 ? -41.804 16.903 89.978 1.00 31.19 323 TRP A O 1
ATOM 2602 N N . GLN A 1 324 ? -41.097 16.930 92.071 1.00 30.41 324 GLN A N 1
ATOM 2603 C CA . GLN A 1 324 ? -41.847 16.346 93.231 1.00 30.41 324 GLN A CA 1
ATOM 2604 C C . GLN A 1 324 ? -43.033 15.413 92.860 1.00 30.41 324 GLN A C 1
ATOM 2606 O O . GLN A 1 324 ? -43.901 15.845 92.118 1.00 30.41 324 GLN A O 1
ATOM 2611 N N . ALA A 1 325 ? -43.067 14.102 93.172 1.00 31.88 325 ALA A N 1
ATOM 2612 C CA . ALA A 1 325 ? -43.111 13.330 94.445 1.00 31.88 325 ALA A CA 1
ATOM 2613 C C . ALA A 1 325 ? -44.549 12.891 94.852 1.00 31.88 325 ALA A C 1
ATOM 2615 O O . ALA A 1 325 ? -45.485 13.639 94.609 1.00 31.88 325 ALA A O 1
ATOM 2616 N N . GLU A 1 326 ? -44.655 11.706 95.497 1.00 32.34 326 GLU A N 1
ATOM 2617 C CA . GLU A 1 326 ? -45.836 11.038 96.133 1.00 32.34 326 GLU A CA 1
ATOM 2618 C C . GLU A 1 326 ? -46.825 10.303 95.188 1.00 32.34 326 GLU A C 1
ATOM 2620 O O . GLU A 1 326 ? -47.098 10.778 94.097 1.00 32.34 326 GLU A O 1
ATOM 2625 N N . ASN A 1 327 ? -47.403 9.113 95.448 1.00 31.52 327 ASN A N 1
ATOM 2626 C CA . ASN A 1 327 ? -47.669 8.267 96.633 1.00 31.52 327 ASN A CA 1
ATOM 2627 C C . ASN A 1 327 ? -47.827 6.782 96.175 1.00 31.52 327 ASN A C 1
ATOM 2629 O O . ASN A 1 327 ? -48.290 6.536 95.067 1.00 31.52 327 ASN A O 1
ATOM 2633 N N . LEU A 1 328 ? -47.269 5.774 96.863 1.00 34.78 328 LEU A N 1
ATOM 2634 C CA . LEU A 1 328 ? -47.868 4.889 97.896 1.00 34.78 328 LEU A CA 1
ATOM 2635 C C . LEU A 1 328 ? -49.059 3.964 97.503 1.00 34.78 328 LEU A C 1
ATOM 2637 O O . LEU A 1 328 ? -50.193 4.402 97.367 1.00 34.78 328 LEU A O 1
ATOM 2641 N N . SER A 1 329 ? -48.732 2.659 97.509 1.00 32.47 329 SER A N 1
ATOM 2642 C CA . SER A 1 329 ? -49.414 1.471 98.083 1.00 32.47 329 SER A CA 1
ATOM 2643 C C . SER A 1 329 ? -50.759 0.906 97.587 1.00 32.47 329 SER A C 1
ATOM 2645 O O . SER A 1 329 ? -51.712 1.625 97.317 1.00 32.47 329 SER A O 1
ATOM 2647 N N . SER A 1 330 ? -50.828 -0.430 97.749 1.00 35.62 330 SER A N 1
ATOM 2648 C CA . SER A 1 330 ? -51.952 -1.396 97.705 1.00 35.62 330 SER A CA 1
ATOM 2649 C C . SER A 1 330 ? -52.373 -1.854 96.298 1.00 35.62 330 SER A C 1
ATOM 2651 O O . SER A 1 330 ? -52.583 -1.021 95.429 1.00 35.62 330 SER A O 1
ATOM 2653 N N . SER A 1 331 ? -52.432 -3.150 95.964 1.00 40.53 331 SER A N 1
ATOM 2654 C CA . SER A 1 331 ? -52.601 -4.386 96.752 1.00 40.53 331 SER A CA 1
ATOM 2655 C C . SER A 1 331 ? -51.899 -5.579 96.108 1.00 40.53 331 SER A C 1
ATOM 2657 O O . SER A 1 331 ? -51.667 -5.525 94.880 1.00 40.53 331 SER A O 1
#

Secondary structure (DSSP, 8-state):
--HHHHHT---S-TTSSTTTTT-TTTTTS-HHHHHHHHHHHHHHHHTT---SSS---SHHHHHHHHHHHHHHHHHHHHHHHHHHHHHHHHHHHHHHHHHHHHHHHHHHHHTT--HHHHHHHHHHHHHHHHHHTT-HHHHHHTS-HHHHHHHHHHHHHHHHHHSGGGTT--HHHHHHHHTT-EEEEE-TT-EEE-TT----EEEEEEES-EEEEEEETTEEEEEEEE-TT-EESHHHHHHT---SSEEEESS-EEEEEEEHHHHHHHHHH-TTHHHHHHHHHHHTT-S-STTTSSTTT--S-------------------------------

Organism: Medicago truncatula (NCBI:txid3880)

InterPro domains:
  IPR000595 Cyclic nucleotide-binding domain [PF00027] (185-270)
  IPR000595 Cyclic nucleotide-binding domain [PS50042] (165-284)
  IPR000595 Cyclic nucleotide-binding domain [SM00100] (165-282)
  IPR000595 Cyclic nucleotide-binding domain [cd00038] (165-274)
  IPR003938 Potassium channel, voltage-dependent, EAG/ELK/ERG-like [PR01463] (35-52)
  IPR003938 Potassium channel, voltage-dependent, EAG/ELK/ERG-like [PR01463] (61-72)
  IPR003938 Potassium channel, voltage-dependent, EAG/ELK/ERG-like [PR01463] (79-88)
  IPR005821 Ion transport domain [PF00520] (8-94)
  IPR014710 RmlC-like jelly roll fold [G3DSA:2.60.120.10] (158-294)
  IPR018490 Cyclic nucleotide-binding domain superfamily [SSF51206] (92-281)
  IPR045319 Potassium channel KAT/AKT [PTHR45743] (10-286)

Foldseek 3Di:
DPVVVVVPPPDPDQCQAQPCVQPVVVVPDDPVVVVVVVVVVLVCLLVVVCPVSGDHRDPVSVVVSVVSSVVSVVVVVVVVVVVVVVVCVVCVLVVVLVVVLVVLLVVCVVVVHDPVVNVVVNVVSVVCSVCVVVPVVVVLVPDDLVVNLVVLCVPCLVLQQLALLQDPPDPVLSSLQSSQKDKDKDAAFDWPAAFQDFQWKKKAWQAAKKFWWAQDPNDTDGPDIDGHSYIDSCCCLVVRGTHHTIIGGHHTTIMIIHTSVSNVVSCVVPVVSVVSSVVSCVVVCVPPPPVVVVVVVPPDDDDDDDDDDDDDDDDDDDDDDDDDDDDDDDD

Sequence (331 aa):
MFPLLIKFFRYHDSKRTWIGSVYPDFKEMSLWDRYVIAMYWSIVTLTTTGYGDLHANNTQEMLFDIGYMLFNLGLTAYIIGNMTNLVVQWTSHTRNFRDTVRAATEFASKNHLPHETQDQILSHLCLKFKTEGLKQQETINGMPKAIRASIAHHLFYPVVQKSYLFQRVSHDFLFQLVTEIEAEYFPPKVDVMLQNESPTDLYMLVSGSVDLIRSVDGRDQVLMKASAEDTFGEIGVLYNKQQPFTVRTKELSQILRLSRTSLMNAIQANPEAAPIIMSNLFMAGRLPNTFDMQQQQNGGCPLEYQSPKLAFARPSSAGTAAWQAENLSSS